Protein AF-0000000080185582 (afdb_homodimer)

Structure (mmCIF, N/CA/C/O backbone):
data_AF-0000000080185582-model_v1
#
loop_
_entity.id
_entity.type
_entity.pdbx_description
1 polymer 'Cytochrome C oxidase, cbb3-type, subunit III'
#
loop_
_atom_site.group_PDB
_atom_site.id
_atom_site.type_symbol
_atom_site.label_atom_id
_atom_site.label_alt_id
_atom_site.label_comp_id
_atom_site.label_asym_id
_atom_site.label_entity_id
_atom_site.label_seq_id
_atom_site.pdbx_PDB_ins_code
_atom_site.Cartn_x
_atom_site.Cartn_y
_atom_site.Cartn_z
_atom_site.occupancy
_atom_site.B_iso_or_equiv
_atom_site.auth_seq_id
_atom_site.auth_comp_id
_atom_site.auth_asym_id
_atom_site.auth_atom_id
_atom_site.pdbx_PDB_model_num
ATOM 1 N N . MET A 1 1 ? 36.094 10.898 -0.264 1 59.31 1 MET A N 1
ATOM 2 C CA . MET A 1 1 ? 35.531 12.016 0.488 1 59.31 1 MET A CA 1
ATOM 3 C C . MET A 1 1 ? 34.438 12.719 -0.314 1 59.31 1 MET A C 1
ATOM 5 O O . MET A 1 1 ? 33.344 12.977 0.201 1 59.31 1 MET A O 1
ATOM 9 N N . ILE A 1 2 ? 34.688 13.086 -1.628 1 63.5 2 ILE A N 1
ATOM 10 C CA . ILE A 1 2 ? 33.75 13.789 -2.504 1 63.5 2 ILE A CA 1
ATOM 11 C C . ILE A 1 2 ? 32.5 12.93 -2.717 1 63.5 2 ILE A C 1
ATOM 13 O O . ILE A 1 2 ? 31.375 13.438 -2.656 1 63.5 2 ILE A O 1
ATOM 17 N N . GLY A 1 3 ? 32.781 11.648 -2.654 1 71.31 3 GLY A N 1
ATOM 18 C CA . GLY A 1 3 ? 31.672 10.734 -2.875 1 71.31 3 GLY A CA 1
ATOM 19 C C . GLY A 1 3 ? 30.703 10.695 -1.717 1 71.31 3 GLY A C 1
ATOM 20 O O . GLY A 1 3 ? 29.484 10.758 -1.922 1 71.31 3 GLY A O 1
ATOM 21 N N . ILE A 1 4 ? 31.25 10.789 -0.513 1 82.38 4 ILE A N 1
ATOM 22 C CA . ILE A 1 4 ? 30.422 10.711 0.687 1 82.38 4 ILE A CA 1
ATOM 23 C C . ILE A 1 4 ? 29.625 12.008 0.861 1 82.38 4 ILE A C 1
ATOM 25 O O . ILE A 1 4 ? 28.438 11.977 1.192 1 82.38 4 ILE A O 1
ATOM 29 N N . LEU A 1 5 ? 30.281 13.164 0.554 1 86.38 5 LEU A N 1
ATOM 30 C CA . LEU A 1 5 ? 29.609 14.453 0.649 1 86.38 5 LEU A CA 1
ATOM 31 C C . LEU A 1 5 ? 28.469 14.539 -0.354 1 86.38 5 LEU A C 1
ATOM 33 O O . LEU A 1 5 ? 27.391 15.047 -0.033 1 86.38 5 LEU A O 1
ATOM 37 N N . GLY A 1 6 ? 28.703 14.164 -1.5 1 88.94 6 GLY A N 1
ATOM 38 C CA . GLY A 1 6 ? 27.672 14.148 -2.523 1 88.94 6 GLY A CA 1
ATOM 39 C C . GLY A 1 6 ? 26.469 13.312 -2.145 1 88.94 6 GLY A C 1
ATOM 40 O O . GLY A 1 6 ? 25.328 13.727 -2.373 1 88.94 6 GLY A O 1
ATOM 41 N N . ILE A 1 7 ? 26.703 12.195 -1.512 1 89.62 7 ILE A N 1
ATOM 42 C CA . ILE A 1 7 ? 25.641 11.312 -1.073 1 89.62 7 ILE A CA 1
ATOM 43 C C . ILE A 1 7 ? 24.812 11.992 0.02 1 89.62 7 ILE A C 1
ATOM 45 O O . ILE A 1 7 ? 23.578 11.969 -0.015 1 89.62 7 ILE A O 1
ATOM 49 N N . ALA A 1 8 ? 25.484 12.578 0.933 1 91.5 8 ALA A N 1
ATOM 50 C CA . ALA A 1 8 ? 24.797 13.281 2.008 1 91.5 8 ALA A CA 1
ATOM 51 C C . ALA A 1 8 ? 23.938 14.422 1.453 1 91.5 8 ALA A C 1
ATOM 53 O O . ALA A 1 8 ? 22.797 14.609 1.88 1 91.5 8 ALA A O 1
ATOM 54 N N . VAL A 1 9 ? 24.453 15.141 0.491 1 91.06 9 VAL A N 1
ATOM 55 C CA . VAL A 1 9 ? 23.703 16.234 -0.131 1 91.06 9 VAL A CA 1
ATOM 56 C C . VAL A 1 9 ? 22.453 15.68 -0.821 1 91.06 9 VAL A C 1
ATOM 58 O O . VAL A 1 9 ? 21.375 16.25 -0.7 1 91.06 9 VAL A O 1
ATOM 61 N N . PHE A 1 10 ? 22.625 14.641 -1.444 1 91.38 10 PHE A N 1
ATOM 62 C CA . PHE A 1 10 ? 21.484 14.016 -2.104 1 91.38 10 PHE A CA 1
ATOM 63 C C . PHE A 1 10 ? 20.422 13.625 -1.089 1 91.38 10 PHE A C 1
ATOM 65 O O . PHE A 1 10 ? 19.234 13.93 -1.273 1 91.38 10 PHE A O 1
ATOM 72 N N . ILE A 1 11 ? 20.781 13.039 -0.006 1 90.56 11 ILE A N 1
ATOM 73 C CA . ILE A 1 11 ? 19.891 12.516 1.022 1 90.56 11 ILE A CA 1
ATOM 74 C C . ILE A 1 11 ? 19.125 13.656 1.667 1 90.56 11 ILE A C 1
ATOM 76 O O . ILE A 1 11 ? 17.922 13.539 1.923 1 90.56 11 ILE A O 1
ATOM 80 N N . TYR A 1 12 ? 19.734 14.805 1.742 1 93.88 12 TYR A N 1
ATOM 81 C CA . TYR A 1 12 ? 19.141 15.867 2.537 1 93.88 12 TYR A CA 1
ATOM 82 C C . TYR A 1 12 ? 18.562 16.953 1.643 1 93.88 12 TYR A C 1
ATOM 84 O O . TYR A 1 12 ? 17.797 17.812 2.1 1 93.88 12 TYR A O 1
ATOM 92 N N . SER A 1 13 ? 18.828 16.922 0.402 1 92.88 13 SER A N 1
ATOM 93 C CA . SER A 1 13 ? 18.469 18.031 -0.479 1 92.88 13 SER A CA 1
ATOM 94 C C . SER A 1 13 ? 16.984 18 -0.843 1 92.88 13 SER A C 1
ATOM 96 O O . SER A 1 13 ? 16.422 19.016 -1.264 1 92.88 13 SER A O 1
ATOM 98 N N . GLY A 1 14 ? 16.375 16.766 -0.818 1 93.62 14 GLY A N 1
ATOM 99 C CA . GLY A 1 14 ? 14.992 16.625 -1.238 1 93.62 14 GLY A CA 1
ATOM 100 C C . GLY A 1 14 ? 14.82 16.641 -2.746 1 93.62 14 GLY A C 1
ATOM 101 O O . GLY A 1 14 ? 13.711 16.797 -3.248 1 93.62 14 GLY A O 1
ATOM 102 N N . ILE A 1 15 ? 15.898 16.484 -3.496 1 92.88 15 ILE A N 1
ATOM 103 C CA . ILE A 1 15 ? 15.867 16.609 -4.949 1 92.88 15 ILE A CA 1
ATOM 104 C C . ILE A 1 15 ? 15.133 15.414 -5.555 1 92.88 15 ILE A C 1
ATOM 106 O O . ILE A 1 15 ? 14.516 15.523 -6.617 1 92.88 15 ILE A O 1
ATOM 110 N N . PHE A 1 16 ? 15.242 14.297 -4.871 1 93.75 16 PHE A N 1
ATOM 111 C CA . PHE A 1 16 ? 14.547 13.125 -5.375 1 93.75 16 PHE A CA 1
ATOM 112 C C . PHE A 1 16 ? 13.039 13.25 -5.148 1 93.75 16 PHE A C 1
ATOM 114 O O . PHE A 1 16 ? 12.594 13.406 -4.012 1 93.75 16 PHE A O 1
ATOM 121 N N . ASN A 1 17 ? 12.227 13.195 -6.227 1 96.81 17 ASN A N 1
ATOM 122 C CA . ASN A 1 17 ? 10.773 13.258 -6.094 1 96.81 17 ASN A CA 1
ATOM 123 C C . ASN A 1 17 ? 10.188 11.914 -5.676 1 96.81 17 ASN A C 1
ATOM 125 O O . ASN A 1 17 ? 10.102 10.984 -6.488 1 96.81 17 ASN A O 1
ATOM 129 N N . ILE A 1 18 ? 9.695 11.852 -4.488 1 97.12 18 ILE A N 1
ATOM 130 C CA . ILE A 1 18 ? 9.25 10.586 -3.916 1 97.12 18 ILE A CA 1
ATOM 131 C C . ILE A 1 18 ? 7.746 10.43 -4.117 1 97.12 18 ILE A C 1
ATOM 133 O O . ILE A 1 18 ? 7.129 9.523 -3.557 1 97.12 18 ILE A O 1
ATOM 137 N N . ALA A 1 19 ? 7.117 11.227 -4.977 1 98.31 19 ALA A N 1
ATOM 138 C CA . ALA A 1 19 ? 5.676 11.18 -5.219 1 98.31 19 ALA A CA 1
ATOM 139 C C . ALA A 1 19 ? 5.285 9.906 -5.965 1 98.31 19 ALA A C 1
ATOM 141 O O . ALA A 1 19 ? 5.949 9.516 -6.93 1 98.31 19 ALA A O 1
ATOM 142 N N . ALA A 1 20 ? 4.234 9.32 -5.488 1 97.75 20 ALA A N 1
ATOM 143 C CA . ALA A 1 20 ? 3.721 8.117 -6.141 1 97.75 20 ALA A CA 1
ATOM 144 C C . ALA A 1 20 ? 3.211 8.422 -7.543 1 97.75 20 ALA A C 1
ATOM 146 O O . ALA A 1 20 ? 3.146 7.535 -8.398 1 97.75 20 ALA A O 1
ATOM 147 N N . ASP A 1 21 ? 2.764 9.625 -7.789 1 97.5 21 ASP A N 1
ATOM 148 C CA . ASP A 1 21 ? 2.207 9.969 -9.094 1 97.5 21 ASP A CA 1
ATOM 149 C C . ASP A 1 21 ? 3.285 10.523 -10.023 1 97.5 21 ASP A C 1
ATOM 151 O O . ASP A 1 21 ? 2.977 11.141 -11.039 1 97.5 21 ASP A O 1
ATOM 155 N N . ASP A 1 22 ? 4.543 10.391 -9.641 1 96.62 22 ASP A N 1
ATOM 156 C CA . ASP A 1 22 ? 5.703 10.664 -10.477 1 96.62 22 ASP A CA 1
ATOM 157 C C . ASP A 1 22 ? 6.504 9.391 -10.742 1 96.62 22 ASP A C 1
ATOM 159 O O . ASP A 1 22 ? 7.441 9.078 -10.008 1 96.62 22 ASP A O 1
ATOM 163 N N . PRO A 1 23 ? 6.254 8.75 -11.812 1 95.69 23 PRO A N 1
ATOM 164 C CA . PRO A 1 23 ? 6.859 7.441 -12.07 1 95.69 23 PRO A CA 1
ATOM 165 C C . PRO A 1 23 ? 8.375 7.516 -12.234 1 95.69 23 PRO A C 1
ATOM 167 O O . PRO A 1 23 ? 8.914 8.57 -12.57 1 95.69 23 PRO A O 1
ATOM 170 N N . HIS A 1 24 ? 8.969 6.398 -12.055 1 96.19 24 HIS A N 1
ATOM 171 C CA . HIS A 1 24 ? 10.406 6.25 -12.25 1 96.19 24 HIS A CA 1
ATOM 172 C C . HIS A 1 24 ? 10.781 6.379 -13.719 1 96.19 24 HIS A C 1
ATOM 174 O O . HIS A 1 24 ? 9.93 6.219 -14.602 1 96.19 24 HIS A O 1
ATOM 180 N N . TRP A 1 25 ? 12.055 6.668 -13.883 1 95.5 25 TRP A N 1
ATOM 181 C CA . TRP A 1 25 ? 12.586 6.488 -15.234 1 95.5 25 TRP A CA 1
ATOM 182 C C . TRP A 1 25 ? 12.469 5.027 -15.672 1 95.5 25 TRP A C 1
ATOM 184 O O . TRP A 1 25 ? 12.461 4.125 -14.828 1 95.5 25 TRP A O 1
ATOM 194 N N . PRO A 1 26 ? 12.453 4.785 -16.953 1 97 26 PRO A N 1
ATOM 195 C CA . PRO A 1 26 ? 12.305 3.408 -17.422 1 97 26 PRO A CA 1
ATOM 196 C C . PRO A 1 26 ? 13.438 2.496 -16.953 1 97 26 PRO A C 1
ATOM 198 O O . PRO A 1 26 ? 13.195 1.346 -16.594 1 97 26 PRO A O 1
ATOM 201 N N . VAL A 1 27 ? 14.625 2.986 -16.984 1 96.69 27 VAL A N 1
ATOM 202 C CA . VAL A 1 27 ? 15.766 2.168 -16.594 1 96.69 27 VAL A CA 1
ATOM 203 C C . VAL A 1 27 ? 15.695 1.854 -15.102 1 96.69 27 VAL A C 1
ATOM 205 O O . VAL A 1 27 ? 15.984 0.731 -14.688 1 96.69 27 VAL A O 1
ATOM 208 N N . THR A 1 28 ? 15.312 2.873 -14.234 1 95.62 28 THR A N 1
ATOM 209 C CA . THR A 1 28 ? 15.148 2.652 -12.797 1 95.62 28 THR A CA 1
ATOM 210 C C . THR A 1 28 ? 14.047 1.627 -12.531 1 95.62 28 THR A C 1
ATOM 212 O O . THR A 1 28 ? 14.234 0.709 -11.727 1 95.62 28 THR A O 1
ATOM 215 N N . PHE A 1 29 ? 13.031 1.76 -13.273 1 96.19 29 PHE A N 1
ATOM 216 C CA . PHE A 1 29 ? 11.906 0.836 -13.172 1 96.19 29 PHE A CA 1
ATOM 217 C C . PHE A 1 29 ? 12.352 -0.59 -13.477 1 96.19 29 PHE A C 1
ATOM 219 O O . PHE A 1 29 ? 12.039 -1.515 -12.719 1 96.19 29 PHE A O 1
ATOM 226 N N . LYS A 1 30 ? 13.039 -0.832 -14.516 1 96.44 30 LYS A N 1
ATOM 227 C CA . LYS A 1 30 ? 13.508 -2.152 -14.922 1 96.44 30 LYS A CA 1
ATOM 228 C C . LYS A 1 30 ? 14.453 -2.746 -13.875 1 96.44 30 LYS A C 1
ATOM 230 O O . LYS A 1 30 ? 14.359 -3.932 -13.555 1 96.44 30 LYS A O 1
ATOM 235 N N . ILE A 1 31 ? 15.336 -1.924 -13.359 1 96 31 ILE A N 1
ATOM 236 C CA . ILE A 1 31 ? 16.297 -2.389 -12.367 1 96 31 ILE A CA 1
ATOM 237 C C . ILE A 1 31 ? 15.555 -2.818 -11.102 1 96 31 ILE A C 1
ATOM 239 O O . ILE A 1 31 ? 15.789 -3.914 -10.578 1 96 31 ILE A O 1
ATOM 243 N N . LEU A 1 32 ? 14.625 -1.976 -10.609 1 95.25 32 LEU A N 1
ATOM 244 C CA . LEU A 1 32 ? 13.883 -2.275 -9.383 1 95.25 32 LEU A CA 1
ATOM 245 C C . LEU A 1 32 ? 13.047 -3.539 -9.555 1 95.25 32 LEU A C 1
ATOM 247 O O . LEU A 1 32 ? 13.016 -4.387 -8.664 1 95.25 32 LEU A O 1
ATOM 251 N N . ASN A 1 33 ? 12.453 -3.721 -10.703 1 96.12 33 ASN A N 1
ATOM 252 C CA . ASN A 1 33 ? 11.656 -4.914 -10.961 1 96.12 33 ASN A CA 1
ATOM 253 C C . ASN A 1 33 ? 12.523 -6.164 -11.047 1 96.12 33 ASN A C 1
ATOM 255 O O . ASN A 1 33 ? 12.133 -7.234 -10.578 1 96.12 33 ASN A O 1
ATOM 259 N N . THR A 1 34 ? 13.648 -6.043 -11.633 1 97.31 34 THR A N 1
ATOM 260 C CA . THR A 1 34 ? 14.555 -7.18 -11.719 1 97.31 34 THR A CA 1
ATOM 261 C C . THR A 1 34 ? 15.039 -7.594 -10.328 1 97.31 34 THR A C 1
ATOM 263 O O . THR A 1 34 ? 15.086 -8.781 -10.008 1 97.31 34 THR A O 1
ATOM 266 N N . VAL A 1 35 ? 15.406 -6.59 -9.5 1 96.31 35 VAL A N 1
ATOM 267 C CA . VAL A 1 35 ? 15.82 -6.879 -8.125 1 96.31 35 VAL A CA 1
ATOM 268 C C . VAL A 1 35 ? 14.695 -7.605 -7.391 1 96.31 35 VAL A C 1
ATOM 270 O O . VAL A 1 35 ? 14.93 -8.617 -6.734 1 96.31 35 VAL A O 1
ATOM 273 N N . ARG A 1 36 ? 13.484 -7.145 -7.559 1 96.69 36 ARG A N 1
ATOM 274 C CA . ARG A 1 36 ? 12.32 -7.75 -6.914 1 96.69 36 ARG A CA 1
ATOM 275 C C . ARG A 1 36 ? 12.117 -9.18 -7.395 1 96.69 36 ARG A C 1
ATOM 277 O O . ARG A 1 36 ? 12.023 -10.109 -6.586 1 96.69 36 ARG A O 1
ATOM 284 N N . ASP A 1 37 ? 12.109 -9.336 -8.688 1 96.81 37 ASP A N 1
ATOM 285 C CA . ASP A 1 37 ? 11.828 -10.641 -9.289 1 96.81 37 ASP A CA 1
ATOM 286 C C . ASP A 1 37 ? 12.898 -11.664 -8.914 1 96.81 37 ASP A C 1
ATOM 288 O O . ASP A 1 37 ? 12.586 -12.812 -8.602 1 96.81 37 ASP A O 1
ATOM 292 N N . SER A 1 38 ? 14.125 -11.211 -8.977 1 97.69 38 SER A N 1
ATOM 293 C CA . SER A 1 38 ? 15.227 -12.109 -8.625 1 97.69 38 SER A CA 1
ATOM 294 C C . SER A 1 38 ? 15.164 -12.508 -7.152 1 97.69 38 SER A C 1
ATOM 296 O O . SER A 1 38 ? 15.414 -13.664 -6.809 1 97.69 38 SER A O 1
ATOM 298 N N . SER A 1 39 ? 14.859 -11.578 -6.316 1 98.06 39 SER A N 1
ATOM 299 C CA . SER A 1 39 ? 14.734 -11.852 -4.891 1 98.06 39 SER A CA 1
ATOM 300 C C . SER A 1 39 ? 13.641 -12.875 -4.613 1 98.06 39 SER A C 1
ATOM 302 O O . SER A 1 39 ? 13.859 -13.852 -3.895 1 98.06 39 SER A O 1
ATOM 304 N N . VAL A 1 40 ? 12.469 -12.664 -5.188 1 97.94 40 VAL A N 1
ATOM 305 C CA . VAL A 1 40 ? 11.328 -13.555 -4.996 1 97.94 40 VAL A CA 1
ATOM 306 C C . VAL A 1 40 ? 11.656 -14.945 -5.523 1 97.94 40 VAL A C 1
ATOM 308 O O . VAL A 1 40 ? 11.398 -15.953 -4.855 1 97.94 40 VAL A O 1
ATOM 311 N N . GLN A 1 41 ? 12.234 -14.992 -6.68 1 97.31 41 GLN A N 1
ATOM 312 C CA . GLN A 1 41 ? 12.602 -16.266 -7.281 1 97.31 41 GLN A CA 1
ATOM 313 C C . GLN A 1 41 ? 13.594 -17.031 -6.398 1 97.31 41 GLN A C 1
ATOM 315 O O . GLN A 1 41 ? 13.43 -18.234 -6.176 1 97.31 41 GLN A O 1
ATOM 320 N N . ALA A 1 42 ? 14.516 -16.375 -5.898 1 97.31 42 ALA A N 1
ATOM 321 C CA . ALA A 1 42 ? 15.555 -17 -5.09 1 97.31 42 ALA A CA 1
ATOM 322 C C . ALA A 1 42 ? 14.977 -17.578 -3.797 1 97.31 42 ALA A C 1
ATOM 324 O O . ALA A 1 42 ? 15.461 -18.594 -3.285 1 97.31 42 ALA A O 1
ATOM 325 N N . ARG A 1 43 ? 13.953 -17.016 -3.367 1 98 43 ARG A N 1
ATOM 326 C CA . ARG A 1 43 ? 13.469 -17.359 -2.033 1 98 43 ARG A CA 1
ATOM 327 C C . ARG A 1 43 ? 12.242 -18.266 -2.111 1 98 43 ARG A C 1
ATOM 329 O O . ARG A 1 43 ? 11.836 -18.859 -1.109 1 98 43 ARG A O 1
ATOM 336 N N . SER A 1 44 ? 11.688 -18.359 -3.275 1 97.88 44 SER A N 1
ATOM 337 C CA . SER A 1 44 ? 10.492 -19.172 -3.43 1 97.88 44 SER A CA 1
ATOM 338 C C . SER A 1 44 ? 10.82 -20.531 -4.055 1 97.88 44 SER A C 1
ATOM 340 O O . SER A 1 44 ? 10 -21.453 -4.043 1 97.88 44 SER A O 1
ATOM 342 N N . GLY A 1 45 ? 11.992 -20.703 -4.551 1 95.44 45 GLY A N 1
ATOM 343 C CA . GLY A 1 45 ? 12.359 -21.859 -5.367 1 95.44 45 GLY A CA 1
ATOM 344 C C . GLY A 1 45 ? 12.289 -23.172 -4.613 1 95.44 45 GLY A C 1
ATOM 345 O O . GLY A 1 45 ? 12.039 -24.219 -5.211 1 95.44 45 GLY A O 1
ATOM 346 N N . ALA A 1 46 ? 12.484 -23.188 -3.361 1 94.94 46 ALA A N 1
ATOM 347 C CA . ALA A 1 46 ? 12.555 -24.422 -2.582 1 94.94 46 ALA A CA 1
ATOM 348 C C . ALA A 1 46 ? 11.172 -24.859 -2.117 1 94.94 46 ALA A C 1
ATOM 350 O O . ALA A 1 46 ? 11.016 -25.953 -1.562 1 94.94 46 ALA A O 1
ATOM 351 N N . LEU A 1 47 ? 10.203 -24.016 -2.371 1 97.75 47 LEU A N 1
ATOM 352 C CA . LEU A 1 47 ? 8.852 -24.359 -1.947 1 97.75 47 LEU A CA 1
ATOM 353 C C . LEU A 1 47 ? 8.281 -25.484 -2.809 1 97.75 47 LEU A C 1
ATOM 355 O O . LEU A 1 47 ? 8.609 -25.594 -3.99 1 97.75 47 LEU A O 1
ATOM 359 N N . THR A 1 48 ? 7.457 -26.328 -2.166 1 97.31 48 THR A N 1
ATOM 360 C CA . THR A 1 48 ? 6.738 -27.406 -2.855 1 97.31 48 THR A CA 1
ATOM 361 C C . THR A 1 48 ? 5.23 -27.188 -2.77 1 97.31 48 THR A C 1
ATOM 363 O O . THR A 1 48 ? 4.633 -27.359 -1.707 1 97.31 48 THR A O 1
ATOM 366 N N . PRO A 1 49 ? 4.711 -26.781 -3.846 1 97.88 49 PRO A N 1
ATOM 367 C CA . PRO A 1 49 ? 3.264 -26.562 -3.811 1 97.88 49 PRO A CA 1
ATOM 368 C C . PRO A 1 49 ? 2.479 -27.844 -3.516 1 97.88 49 PRO A C 1
ATOM 370 O O . PRO A 1 49 ? 2.859 -28.922 -3.973 1 97.88 49 PRO A O 1
ATOM 373 N N . PRO A 1 50 ? 1.454 -27.734 -2.727 1 98.12 50 PRO A N 1
ATOM 374 C CA . PRO A 1 50 ? 0.5 -28.828 -2.641 1 98.12 50 PRO A CA 1
ATOM 375 C C . PRO A 1 50 ? -0.33 -29 -3.91 1 98.12 50 PRO A C 1
ATOM 377 O O . PRO A 1 50 ? -0.07 -28.328 -4.914 1 98.12 50 PRO A O 1
ATOM 380 N N . ASP A 1 51 ? -1.212 -30 -3.846 1 98.19 51 ASP A N 1
ATOM 381 C CA . ASP A 1 51 ? -2.156 -30.094 -4.953 1 98.19 51 ASP A CA 1
ATOM 382 C C . ASP A 1 51 ? -3.047 -28.859 -5.031 1 98.19 51 ASP A C 1
ATOM 384 O O . ASP A 1 51 ? -3.803 -28.578 -4.098 1 98.19 51 ASP A O 1
ATOM 388 N N . LEU A 1 52 ? -2.965 -28.156 -6.094 1 97.62 52 LEU A N 1
ATOM 389 C CA . LEU A 1 52 ? -3.67 -26.891 -6.242 1 97.62 52 LEU A CA 1
ATOM 390 C C . LEU A 1 52 ? -4.977 -27.078 -7.004 1 97.62 52 LEU A C 1
ATOM 392 O O . LEU A 1 52 ? -5.75 -26.125 -7.168 1 97.62 52 LEU A O 1
ATOM 396 N N . ASN A 1 53 ? -5.137 -28.312 -7.48 1 96.94 53 ASN A N 1
ATOM 397 C CA . ASN A 1 53 ? -6.336 -28.578 -8.258 1 96.94 53 ASN A CA 1
ATOM 398 C C . ASN A 1 53 ? -7.406 -29.281 -7.422 1 96.94 53 ASN A C 1
ATOM 400 O O . ASN A 1 53 ? -7.906 -30.344 -7.801 1 96.94 53 ASN A O 1
ATOM 404 N N . ILE A 1 54 ? -7.656 -28.75 -6.289 1 96.62 54 ILE A N 1
ATOM 405 C CA . ILE A 1 54 ? -8.688 -29.219 -5.367 1 96.62 54 ILE A CA 1
ATOM 406 C C . ILE A 1 54 ? -9.789 -28.172 -5.254 1 96.62 54 ILE A C 1
ATOM 408 O O . ILE A 1 54 ? -9.539 -27.047 -4.859 1 96.62 54 ILE A O 1
ATOM 412 N N . ASP A 1 55 ? -11.008 -28.562 -5.492 1 95.56 55 ASP A N 1
ATOM 413 C CA . ASP A 1 55 ? -12.133 -27.641 -5.586 1 95.56 55 ASP A CA 1
ATOM 414 C C . ASP A 1 55 ? -12.336 -26.875 -4.277 1 95.56 55 ASP A C 1
ATOM 416 O O . ASP A 1 55 ? -12.57 -25.672 -4.285 1 95.56 55 ASP A O 1
ATOM 420 N N . THR A 1 56 ? -12.266 -27.594 -3.223 1 95.31 56 THR A N 1
ATOM 421 C CA . THR A 1 56 ? -12.492 -26.953 -1.932 1 95.31 56 THR A CA 1
ATOM 422 C C . THR A 1 56 ? -11.43 -25.891 -1.669 1 95.31 56 THR A C 1
ATOM 424 O O . THR A 1 56 ? -11.734 -24.812 -1.126 1 95.31 56 THR A O 1
ATOM 427 N N . ARG A 1 57 ? -10.172 -26.109 -2.047 1 95.75 57 ARG A N 1
ATOM 428 C CA . ARG A 1 57 ? -9.102 -25.141 -1.901 1 95.75 57 ARG A CA 1
ATOM 429 C C . ARG A 1 57 ? -9.359 -23.906 -2.762 1 95.75 57 ARG A C 1
ATOM 431 O O . ARG A 1 57 ? -9.211 -22.766 -2.299 1 95.75 57 ARG A O 1
ATOM 438 N N . ILE A 1 58 ? -9.758 -24.156 -3.918 1 96.62 58 ILE A N 1
ATOM 439 C CA . ILE A 1 58 ? -10.016 -23.078 -4.863 1 96.62 58 ILE A CA 1
ATOM 440 C C . ILE A 1 58 ? -11.164 -22.203 -4.355 1 96.62 58 ILE A C 1
ATOM 442 O O . ILE A 1 58 ? -11.078 -20.969 -4.387 1 96.62 58 ILE A O 1
ATOM 446 N N . LYS A 1 59 ? -12.18 -22.828 -3.85 1 96 59 LYS A N 1
ATOM 447 C CA . LYS A 1 59 ? -13.344 -22.109 -3.33 1 96 59 LYS A CA 1
ATOM 448 C C . LYS A 1 59 ? -12.969 -21.266 -2.121 1 96 59 LYS A C 1
ATOM 450 O O . LYS A 1 59 ? -13.344 -20.094 -2.039 1 96 59 LYS A O 1
ATOM 455 N N . LEU A 1 60 ? -12.25 -21.812 -1.22 1 95.62 60 LEU A N 1
ATOM 456 C CA . LEU A 1 60 ? -11.797 -21.078 -0.048 1 95.62 60 LEU A CA 1
ATOM 457 C C . LEU A 1 60 ? -10.883 -19.922 -0.453 1 95.62 60 LEU A C 1
ATOM 459 O O . LEU A 1 60 ? -11 -18.812 0.076 1 95.62 60 LEU A O 1
ATOM 463 N N . GLY A 1 61 ? -10.016 -20.188 -1.39 1 97 61 GLY A N 1
ATOM 464 C CA . GLY A 1 61 ? -9.125 -19.156 -1.901 1 97 61 GLY A CA 1
ATOM 465 C C . GLY A 1 61 ? -9.867 -18 -2.551 1 97 61 GLY A C 1
ATOM 466 O O . GLY A 1 61 ? -9.453 -16.844 -2.42 1 97 61 GLY A O 1
ATOM 467 N N . ALA A 1 62 ? -10.93 -18.297 -3.213 1 96.81 62 ALA A N 1
ATOM 468 C CA . ALA A 1 62 ? -11.727 -17.266 -3.869 1 96.81 62 ALA A CA 1
ATOM 469 C C . ALA A 1 62 ? -12.305 -16.297 -2.848 1 96.81 62 ALA A C 1
ATOM 471 O O . ALA A 1 62 ? -12.266 -15.078 -3.055 1 96.81 62 ALA A O 1
ATOM 472 N N . GLY A 1 63 ? -12.82 -16.812 -1.843 1 95.81 63 GLY A N 1
ATOM 473 C CA . GLY A 1 63 ? -13.359 -15.969 -0.785 1 95.81 63 GLY A CA 1
ATOM 474 C C . GLY A 1 63 ? -12.32 -15.062 -0.153 1 95.81 63 GLY A C 1
ATOM 475 O O . GLY A 1 63 ? -12.562 -13.867 0.038 1 95.81 63 GLY A O 1
ATOM 476 N N . ASN A 1 64 ? -11.164 -15.664 0.198 1 95.38 64 ASN A N 1
ATOM 477 C CA . ASN A 1 64 ? -10.094 -14.883 0.808 1 95.38 64 ASN A CA 1
ATOM 478 C C . ASN A 1 64 ? -9.555 -13.82 -0.15 1 95.38 64 ASN A C 1
ATOM 480 O O . ASN A 1 64 ? -9.273 -12.695 0.262 1 95.38 64 ASN A O 1
ATOM 484 N N . TYR A 1 65 ? -9.43 -14.195 -1.391 1 96.44 65 TYR A N 1
ATOM 485 C CA . TYR A 1 65 ? -8.977 -13.234 -2.391 1 96.44 65 TYR A CA 1
ATOM 486 C C . TYR A 1 65 ? -9.93 -12.039 -2.469 1 96.44 65 TYR A C 1
ATOM 488 O O . TYR A 1 65 ? -9.484 -10.891 -2.486 1 96.44 65 TYR A O 1
ATOM 496 N N . ASP A 1 66 ? -11.156 -12.312 -2.512 1 95.19 66 ASP A N 1
ATOM 497 C CA . ASP A 1 66 ? -12.164 -11.266 -2.621 1 95.19 66 ASP A CA 1
ATOM 498 C C . ASP A 1 66 ? -12.109 -10.32 -1.421 1 95.19 66 ASP A C 1
ATOM 500 O O . ASP A 1 66 ? -12.227 -9.102 -1.575 1 95.19 66 ASP A O 1
ATOM 504 N N . ALA A 1 67 ? -11.883 -10.867 -0.331 1 91.88 67 ALA A N 1
ATOM 505 C CA . ALA A 1 67 ? -11.922 -10.094 0.911 1 91.88 67 ALA A CA 1
ATOM 506 C C . ALA A 1 67 ? -10.641 -9.281 1.093 1 91.88 67 ALA A C 1
ATOM 508 O O . ALA A 1 67 ? -10.672 -8.172 1.62 1 91.88 67 ALA A O 1
ATOM 509 N N . MET A 1 68 ? -9.516 -9.812 0.532 1 93.44 68 MET A N 1
ATOM 510 C CA . MET A 1 68 ? -8.234 -9.281 0.998 1 93.44 68 MET A CA 1
ATOM 511 C C . MET A 1 68 ? -7.43 -8.703 -0.163 1 93.44 68 MET A C 1
ATOM 513 O O . MET A 1 68 ? -6.492 -7.934 0.049 1 93.44 68 MET A O 1
ATOM 517 N N . CYS A 1 69 ? -7.758 -9.07 -1.317 1 95.12 69 CYS A N 1
ATOM 518 C CA . CYS A 1 69 ? -6.781 -8.836 -2.373 1 95.12 69 CYS A CA 1
ATOM 519 C C . CYS A 1 69 ? -7.348 -7.906 -3.443 1 95.12 69 CYS A C 1
ATOM 521 O O . CYS A 1 69 ? -6.594 -7.207 -4.121 1 95.12 69 CYS A O 1
ATOM 523 N N . THR A 1 70 ? -8.711 -7.758 -3.523 1 94.06 70 THR A N 1
ATOM 524 C CA . THR A 1 70 ? -9.32 -7.156 -4.703 1 94.06 70 THR A CA 1
ATOM 525 C C . THR A 1 70 ? -9.242 -5.633 -4.641 1 94.06 70 THR A C 1
ATOM 527 O O . THR A 1 70 ? -9.344 -4.957 -5.664 1 94.06 70 THR A O 1
ATOM 530 N N . ASN A 1 71 ? -9.062 -5.102 -3.461 1 91.12 71 ASN A N 1
ATOM 531 C CA . ASN A 1 71 ? -8.945 -3.65 -3.381 1 91.12 71 ASN A CA 1
ATOM 532 C C . ASN A 1 71 ? -7.695 -3.152 -4.105 1 91.12 71 ASN A C 1
ATOM 534 O O . ASN A 1 71 ? -7.652 -2.006 -4.555 1 91.12 71 ASN A O 1
ATOM 538 N N . CYS A 1 72 ? -6.711 -4.008 -4.258 1 94.25 72 CYS A N 1
ATOM 539 C CA . CYS A 1 72 ? -5.465 -3.643 -4.918 1 94.25 72 CYS A CA 1
ATOM 540 C C . CYS A 1 72 ? -5.316 -4.371 -6.246 1 94.25 72 CYS A C 1
ATOM 542 O O . CYS A 1 72 ? -4.918 -3.773 -7.246 1 94.25 72 CYS A O 1
ATOM 544 N N . HIS A 1 73 ? -5.668 -5.645 -6.285 1 95.31 73 HIS A N 1
ATOM 545 C CA . HIS A 1 73 ? -5.363 -6.48 -7.445 1 95.31 73 HIS A CA 1
ATOM 546 C C . HIS A 1 73 ? -6.594 -6.68 -8.32 1 95.31 73 HIS A C 1
ATOM 548 O O . HIS A 1 73 ? -6.508 -7.289 -9.391 1 95.31 73 HIS A O 1
ATOM 554 N N . LEU A 1 74 ? -7.676 -6.262 -7.914 1 92.88 74 LEU A N 1
ATOM 555 C CA . LEU A 1 74 ? -8.938 -6.305 -8.648 1 92.88 74 LEU A CA 1
ATOM 556 C C . LEU A 1 74 ? -9.367 -7.746 -8.898 1 92.88 74 LEU A C 1
ATOM 558 O O . LEU A 1 74 ? -8.625 -8.68 -8.609 1 92.88 74 LEU A O 1
ATOM 562 N N . GLY A 1 75 ? -10.594 -7.941 -9.195 1 92.81 75 GLY A N 1
ATOM 563 C CA . GLY A 1 75 ? -11.188 -9.18 -9.664 1 92.81 75 GLY A CA 1
ATOM 564 C C . GLY A 1 75 ? -11.828 -9.055 -11.039 1 92.81 75 GLY A C 1
ATOM 565 O O . GLY A 1 75 ? -11.883 -7.957 -11.602 1 92.81 75 GLY A O 1
ATOM 566 N N . PRO A 1 76 ? -12.242 -10.203 -11.5 1 93.44 76 PRO A N 1
ATOM 567 C CA . PRO A 1 76 ? -12.93 -10.148 -12.797 1 93.44 76 PRO A CA 1
ATOM 568 C C . PRO A 1 76 ? -14.117 -9.195 -12.797 1 93.44 76 PRO A C 1
ATOM 570 O O . PRO A 1 76 ? -14.984 -9.281 -11.914 1 93.44 76 PRO A O 1
ATOM 573 N N . GLY A 1 77 ? -14.078 -8.258 -13.758 1 91.81 77 GLY A N 1
ATOM 574 C CA . GLY A 1 77 ? -15.203 -7.352 -13.922 1 91.81 77 GLY A CA 1
ATOM 575 C C . GLY A 1 77 ? -15.102 -6.109 -13.055 1 91.81 77 GLY A C 1
ATOM 576 O O . GLY A 1 77 ? -15.938 -5.207 -13.148 1 91.81 77 GLY A O 1
ATOM 577 N N . MET A 1 78 ? -14.141 -6.035 -12.281 1 91.44 78 MET A N 1
ATOM 578 C CA . MET A 1 78 ? -13.992 -4.879 -11.398 1 91.44 78 MET A CA 1
ATOM 579 C C . MET A 1 78 ? -13.281 -3.736 -12.117 1 91.44 78 MET A C 1
ATOM 581 O O . MET A 1 78 ? -12.352 -3.971 -12.891 1 91.44 78 MET A O 1
ATOM 585 N N . GLU A 1 79 ? -13.75 -2.584 -11.805 1 88.88 79 GLU A N 1
ATOM 586 C CA . GLU A 1 79 ? -13.047 -1.381 -12.25 1 88.88 79 GLU A CA 1
ATOM 587 C C . GLU A 1 79 ? -11.961 -0.98 -11.258 1 88.88 79 GLU A C 1
ATOM 589 O O . GLU A 1 79 ? -11.984 -1.398 -10.102 1 88.88 79 GLU A O 1
ATOM 594 N N . GLU A 1 80 ? -11.109 -0.162 -11.758 1 88.5 80 GLU A N 1
ATOM 595 C CA . GLU A 1 80 ? -10.039 0.309 -10.891 1 88.5 80 GLU A CA 1
ATOM 596 C C . GLU A 1 80 ? -10.594 1.068 -9.688 1 88.5 80 GLU A C 1
ATOM 598 O O . GLU A 1 80 ? -11.547 1.839 -9.82 1 88.5 80 GLU A O 1
ATOM 603 N N . SER A 1 81 ? -10.062 0.709 -8.539 1 86.19 81 SER A N 1
ATOM 604 C CA . SER A 1 81 ? -10.383 1.457 -7.324 1 86.19 81 SER A CA 1
ATOM 605 C C . SER A 1 81 ? -9.531 2.711 -7.203 1 86.19 81 SER A C 1
ATOM 607 O O . SER A 1 81 ? -8.484 2.824 -7.855 1 86.19 81 SER A O 1
ATOM 609 N N . GLU A 1 82 ? -9.992 3.643 -6.387 1 86.69 82 GLU A N 1
ATOM 610 C CA . GLU A 1 82 ? -9.188 4.828 -6.133 1 86.69 82 GLU A CA 1
ATOM 611 C C . GLU A 1 82 ? -7.832 4.457 -5.535 1 86.69 82 GLU A C 1
ATOM 613 O O . GLU A 1 82 ? -6.82 5.09 -5.84 1 86.69 82 GLU A O 1
ATOM 618 N N . LEU A 1 83 ? -7.84 3.432 -4.73 1 89.62 83 LEU A N 1
ATOM 619 C CA . LEU A 1 83 ? -6.605 2.932 -4.137 1 89.62 83 LEU A CA 1
ATOM 620 C C . LEU A 1 83 ? -5.672 2.379 -5.207 1 89.62 83 LEU A C 1
ATOM 622 O O . LEU A 1 83 ? -4.516 2.795 -5.301 1 89.62 83 LEU A O 1
ATOM 626 N N . SER A 1 84 ? -6.18 1.519 -6.051 1 88.62 84 SER A N 1
ATOM 627 C CA . SER A 1 84 ? -5.352 0.887 -7.074 1 88.62 84 SER A CA 1
ATOM 628 C C . SER A 1 84 ? -4.84 1.911 -8.078 1 88.62 84 SER A C 1
ATOM 630 O O . SER A 1 84 ? -3.727 1.783 -8.594 1 88.62 84 SER A O 1
ATOM 632 N N . LEU A 1 85 ? -5.605 2.973 -8.258 1 89.5 85 LEU A N 1
ATOM 633 C CA . LEU A 1 85 ? -5.246 4.016 -9.211 1 89.5 85 LEU A CA 1
ATOM 634 C C . LEU A 1 85 ? -4.082 4.852 -8.688 1 89.5 85 LEU A C 1
ATOM 636 O O . LEU A 1 85 ? -3.258 5.336 -9.469 1 89.5 85 LEU A O 1
ATOM 640 N N . GLY A 1 86 ? -4.051 4.953 -7.461 1 94 86 GLY A N 1
ATOM 641 C CA . GLY A 1 86 ? -3.104 5.891 -6.879 1 94 86 GLY A CA 1
ATOM 642 C C . GLY A 1 86 ? -1.813 5.23 -6.43 1 94 86 GLY A C 1
ATOM 643 O O . GLY A 1 86 ? -0.831 5.914 -6.137 1 94 86 GLY A O 1
ATOM 644 N N . LEU A 1 87 ? -1.771 3.906 -6.465 1 95.56 87 LEU A N 1
ATOM 645 C CA . LEU A 1 87 ? -0.62 3.191 -5.926 1 95.56 87 LEU A CA 1
ATOM 646 C C . LEU A 1 87 ? 0.53 3.174 -6.926 1 95.56 87 LEU A C 1
ATOM 648 O O . LEU A 1 87 ? 0.31 3.012 -8.125 1 95.56 87 LEU A O 1
ATOM 652 N N . TYR A 1 88 ? 1.766 3.277 -6.309 1 96.19 88 TYR A N 1
ATOM 653 C CA . TYR A 1 88 ? 2.988 3.084 -7.078 1 96.19 88 TYR A CA 1
ATOM 654 C C . TYR A 1 88 ? 4.047 2.369 -6.246 1 96.19 88 TYR A C 1
ATOM 656 O O . TYR A 1 88 ? 4.508 2.893 -5.23 1 96.19 88 TYR A O 1
ATOM 664 N N . PRO A 1 89 ? 4.469 1.191 -6.773 1 95.75 89 PRO A N 1
ATOM 665 C CA . PRO A 1 89 ? 4.082 0.542 -8.031 1 95.75 89 PRO A CA 1
ATOM 666 C C . PRO A 1 89 ? 2.617 0.111 -8.039 1 95.75 89 PRO A C 1
ATOM 668 O O . PRO A 1 89 ? 2.021 -0.101 -6.984 1 95.75 89 PRO A O 1
ATOM 671 N N . LYS A 1 90 ? 2.15 0.025 -9.18 1 93.75 90 LYS A N 1
ATOM 672 C CA . LYS A 1 90 ? 0.792 -0.468 -9.383 1 93.75 90 LYS A CA 1
ATOM 673 C C . LYS A 1 90 ? 0.706 -1.968 -9.117 1 93.75 90 LYS A C 1
ATOM 675 O O . LYS A 1 90 ? 1.538 -2.738 -9.602 1 93.75 90 LYS A O 1
ATOM 680 N N . PRO A 1 91 ? -0.353 -2.336 -8.297 1 94.75 91 PRO A N 1
ATOM 681 C CA . PRO A 1 91 ? -0.555 -3.777 -8.141 1 94.75 91 PRO A CA 1
ATOM 682 C C . PRO A 1 91 ? -0.923 -4.469 -9.453 1 94.75 91 PRO A C 1
ATOM 684 O O . PRO A 1 91 ? -1.674 -3.912 -10.258 1 94.75 91 PRO A O 1
ATOM 687 N N . PRO A 1 92 ? -0.318 -5.648 -9.711 1 92.81 92 PRO A N 1
ATOM 688 C CA . PRO A 1 92 ? -0.681 -6.352 -10.945 1 92.81 92 PRO A CA 1
ATOM 689 C C . PRO A 1 92 ? -2.127 -6.84 -10.938 1 92.81 92 PRO A C 1
ATOM 691 O O . PRO A 1 92 ? -2.639 -7.262 -9.898 1 92.81 92 PRO A O 1
ATOM 694 N N . SER A 1 93 ? -2.707 -6.695 -12.109 1 90.38 93 SER A N 1
ATOM 695 C CA . SER A 1 93 ? -3.99 -7.352 -12.336 1 90.38 93 SER A CA 1
ATOM 696 C C . SER A 1 93 ? -3.801 -8.781 -12.82 1 90.38 93 SER A C 1
ATOM 698 O O . SER A 1 93 ? -3.537 -9.008 -14 1 90.38 93 SER A O 1
ATOM 700 N N . TRP A 1 94 ? -4.039 -9.688 -12.039 1 87.62 94 TRP A N 1
ATOM 701 C CA . TRP A 1 94 ? -3.701 -11.07 -12.336 1 87.62 94 TRP A CA 1
ATOM 702 C C . TRP A 1 94 ? -4.656 -11.648 -13.375 1 87.62 94 TRP A C 1
ATOM 704 O O . TRP A 1 94 ? -4.293 -12.562 -14.125 1 87.62 94 TRP A O 1
ATOM 714 N N . ARG A 1 95 ? -5.766 -11.031 -13.43 1 80.94 95 ARG A N 1
ATOM 715 C CA . ARG A 1 95 ? -6.68 -11.461 -14.484 1 80.94 95 ARG A CA 1
ATOM 716 C C . ARG A 1 95 ? -6.105 -11.156 -15.859 1 80.94 95 ARG A C 1
ATOM 718 O O . ARG A 1 95 ? -6.273 -11.938 -16.797 1 80.94 95 ARG A O 1
ATOM 725 N N . LYS A 1 96 ? -5.336 -10.125 -15.938 1 80.31 96 LYS A N 1
ATOM 726 C CA . LYS A 1 96 ? -4.824 -9.656 -17.219 1 80.31 96 LYS A CA 1
ATOM 727 C C . LYS A 1 96 ? -3.457 -10.266 -17.531 1 80.31 96 LYS A C 1
ATOM 729 O O . LYS A 1 96 ? -3.154 -10.586 -18.672 1 80.31 96 LYS A O 1
ATOM 734 N N . ILE A 1 97 ? -2.672 -10.445 -16.562 1 80.06 97 ILE A N 1
ATOM 735 C CA . ILE A 1 97 ? -1.282 -10.844 -16.75 1 80.06 97 ILE A CA 1
ATOM 736 C C . ILE A 1 97 ? -1.21 -12.352 -17 1 80.06 97 ILE A C 1
ATOM 738 O O . ILE A 1 97 ? -0.391 -12.82 -17.781 1 80.06 97 ILE A O 1
ATOM 742 N N . GLY A 1 98 ? -2.133 -13.055 -16.453 1 80.31 98 GLY A N 1
ATOM 743 C CA . GLY A 1 98 ? -2.133 -14.492 -16.672 1 80.31 98 GLY A CA 1
ATOM 744 C C . GLY A 1 98 ? -1.594 -15.273 -15.492 1 80.31 98 GLY A C 1
ATOM 745 O O . GLY A 1 98 ? -1.684 -14.828 -14.344 1 80.31 98 GLY A O 1
ATOM 746 N N . LYS A 1 99 ? -1.067 -16.422 -15.867 1 80.38 99 LYS A N 1
ATOM 747 C CA . LYS A 1 99 ? -0.753 -17.391 -14.82 1 80.38 99 LYS A CA 1
ATOM 748 C C . LYS A 1 99 ? 0.465 -16.938 -14.016 1 80.38 99 LYS A C 1
ATOM 750 O O . LYS A 1 99 ? 1.449 -16.469 -14.578 1 80.38 99 LYS A O 1
ATOM 755 N N . VAL A 1 100 ? 0.351 -17.047 -12.789 1 91.12 100 VAL A N 1
ATOM 756 C CA . VAL A 1 100 ? 1.406 -16.719 -11.836 1 91.12 100 VAL A CA 1
ATOM 757 C C . VAL A 1 100 ? 2.096 -18 -11.375 1 91.12 100 VAL A C 1
ATOM 759 O O . VAL A 1 100 ? 1.453 -19.047 -11.234 1 91.12 100 VAL A O 1
ATOM 762 N N . ASP A 1 101 ? 3.436 -17.938 -11.195 1 95.81 101 ASP A N 1
ATOM 763 C CA . ASP A 1 101 ? 4.133 -19.062 -10.578 1 95.81 101 ASP A CA 1
ATOM 764 C C . ASP A 1 101 ? 3.646 -19.312 -9.156 1 95.81 101 ASP A C 1
ATOM 766 O O . ASP A 1 101 ? 3.684 -18.406 -8.32 1 95.81 101 ASP A O 1
ATOM 770 N N . PRO A 1 102 ? 3.146 -20.531 -8.859 1 97.88 102 PRO A N 1
ATOM 771 C CA . PRO A 1 102 ? 2.553 -20.781 -7.543 1 97.88 102 PRO A CA 1
ATOM 772 C C . PRO A 1 102 ? 3.523 -20.516 -6.395 1 97.88 102 PRO A C 1
ATOM 774 O O . PRO A 1 102 ? 3.125 -19.984 -5.355 1 97.88 102 PRO A O 1
ATOM 777 N N . ARG A 1 103 ? 4.773 -20.891 -6.543 1 98.56 103 ARG A N 1
ATOM 778 C CA . ARG A 1 103 ? 5.75 -20.703 -5.473 1 98.56 103 ARG A CA 1
ATOM 779 C C . ARG A 1 103 ? 6 -19.219 -5.223 1 98.56 103 ARG A C 1
ATOM 781 O O . ARG A 1 103 ? 6.066 -18.781 -4.07 1 98.56 103 ARG A O 1
ATOM 788 N N . GLU A 1 104 ? 6.137 -18.453 -6.27 1 98.06 104 GLU A N 1
ATOM 789 C CA . GLU A 1 104 ? 6.363 -17.016 -6.148 1 98.06 104 GLU A CA 1
ATOM 790 C C . GLU A 1 104 ? 5.145 -16.312 -5.555 1 98.06 104 GLU A C 1
ATOM 792 O O . GLU A 1 104 ? 5.281 -15.43 -4.715 1 98.06 104 GLU A O 1
ATOM 797 N N . ALA A 1 105 ? 3.992 -16.734 -6.039 1 98.06 105 ALA A N 1
ATOM 798 C CA . ALA A 1 105 ? 2.764 -16.156 -5.496 1 98.06 105 ALA A CA 1
ATOM 799 C C . ALA A 1 105 ? 2.648 -16.422 -3.998 1 98.06 105 ALA A C 1
ATOM 801 O O . ALA A 1 105 ? 2.336 -15.516 -3.223 1 98.06 105 ALA A O 1
ATOM 802 N N . PHE A 1 106 ? 2.869 -17.688 -3.607 1 98.75 106 PHE A N 1
ATOM 803 C CA . PHE A 1 106 ? 2.812 -18.047 -2.193 1 98.75 106 PHE A CA 1
ATOM 804 C C . PHE A 1 106 ? 3.771 -17.172 -1.381 1 98.75 106 PHE A C 1
ATOM 806 O O . PHE A 1 106 ? 3.385 -16.609 -0.361 1 98.75 106 PHE A O 1
ATOM 813 N N . TRP A 1 107 ? 5.004 -17.109 -1.812 1 98.75 107 TRP A N 1
ATOM 814 C CA . TRP A 1 107 ? 6.02 -16.344 -1.083 1 98.75 107 TRP A CA 1
ATOM 815 C C . TRP A 1 107 ? 5.629 -14.883 -0.963 1 98.75 107 TRP A C 1
ATOM 817 O O . TRP A 1 107 ? 5.719 -14.297 0.118 1 98.75 107 TRP A O 1
ATOM 827 N N . ALA A 1 108 ? 5.199 -14.258 -2.049 1 98.31 108 ALA A N 1
ATOM 828 C CA . ALA A 1 108 ? 4.816 -12.852 -2.057 1 98.31 108 ALA A CA 1
ATOM 829 C C . ALA A 1 108 ? 3.646 -12.594 -1.11 1 98.31 108 ALA A C 1
ATOM 831 O O . ALA A 1 108 ? 3.625 -11.594 -0.393 1 98.31 108 ALA A O 1
ATOM 832 N N . ILE A 1 109 ? 2.648 -13.5 -1.144 1 98.31 109 ILE A N 1
ATOM 833 C CA . ILE A 1 109 ? 1.486 -13.344 -0.277 1 98.31 109 ILE A CA 1
ATOM 834 C C . ILE A 1 109 ? 1.907 -13.492 1.184 1 98.31 109 ILE A C 1
ATOM 836 O O . ILE A 1 109 ? 1.515 -12.695 2.035 1 98.31 109 ILE A O 1
ATOM 840 N N . LYS A 1 110 ? 2.695 -14.438 1.473 1 98.5 110 LYS A N 1
ATOM 841 C CA . LYS A 1 110 ? 3.088 -14.727 2.848 1 98.5 110 LYS A CA 1
ATOM 842 C C . LYS A 1 110 ? 3.969 -13.617 3.416 1 98.5 110 LYS A C 1
ATOM 844 O O . LYS A 1 110 ? 3.734 -13.141 4.527 1 98.5 110 LYS A O 1
ATOM 849 N N . HIS A 1 111 ? 4.941 -13.164 2.625 1 98.62 111 HIS A N 1
ATOM 850 C CA . HIS A 1 111 ? 6 -12.32 3.168 1 98.62 111 HIS A CA 1
ATOM 851 C C . HIS A 1 111 ? 5.82 -10.867 2.746 1 98.62 111 HIS A C 1
ATOM 853 O O . HIS A 1 111 ? 6.496 -9.977 3.264 1 98.62 111 HIS A O 1
ATOM 859 N N . GLY A 1 112 ? 4.898 -10.648 1.747 1 98.19 112 GLY A N 1
ATOM 860 C CA . GLY A 1 112 ? 4.773 -9.297 1.211 1 98.19 112 GLY A CA 1
ATOM 861 C C . GLY A 1 112 ? 5.992 -8.859 0.419 1 98.19 112 GLY A C 1
ATOM 862 O O . GLY A 1 112 ? 6.914 -9.648 0.202 1 98.19 112 GLY A O 1
ATOM 863 N N . ILE A 1 113 ? 5.891 -7.664 -0.073 1 97.5 113 ILE A N 1
ATOM 864 C CA . ILE A 1 113 ? 6.98 -7.051 -0.826 1 97.5 113 ILE A CA 1
ATOM 865 C C . ILE A 1 113 ? 7.293 -5.672 -0.251 1 97.5 113 ILE A C 1
ATOM 867 O O . ILE A 1 113 ? 6.422 -4.801 -0.204 1 97.5 113 ILE A O 1
ATOM 871 N N . LYS A 1 114 ? 8.555 -5.426 0.093 1 95.06 114 LYS A N 1
ATOM 872 C CA . LYS A 1 114 ? 9 -4.141 0.621 1 95.06 114 LYS A CA 1
ATOM 873 C C . LYS A 1 114 ? 8.75 -3.02 -0.381 1 95.06 114 LYS A C 1
ATOM 875 O O . LYS A 1 114 ? 8.922 -3.205 -1.587 1 95.06 114 LYS A O 1
ATOM 880 N N . MET A 1 115 ? 8.336 -1.897 0.156 1 92.94 115 MET A N 1
ATOM 881 C CA . MET A 1 115 ? 8.273 -0.674 -0.638 1 92.94 115 MET A CA 1
ATOM 882 C C . MET A 1 115 ? 7.352 -0.857 -1.841 1 92.94 115 MET A C 1
ATOM 884 O O . MET A 1 115 ? 7.699 -0.471 -2.957 1 92.94 115 MET A O 1
ATOM 888 N N . SER A 1 116 ? 6.258 -1.563 -1.688 1 93.81 116 SER A N 1
ATOM 889 C CA . SER A 1 116 ? 5.352 -1.778 -2.811 1 93.81 116 SER A CA 1
ATOM 890 C C . SER A 1 116 ? 3.896 -1.644 -2.379 1 93.81 116 SER A C 1
ATOM 892 O O . SER A 1 116 ? 3.006 -1.489 -3.217 1 93.81 116 SER A O 1
ATOM 894 N N . GLY A 1 117 ? 3.621 -1.825 -1.133 1 94.06 117 GLY A N 1
ATOM 895 C CA . GLY A 1 117 ? 2.248 -1.862 -0.654 1 94.06 117 GLY A CA 1
ATOM 896 C C . GLY A 1 117 ? 1.693 -3.27 -0.542 1 94.06 117 GLY A C 1
ATOM 897 O O . GLY A 1 117 ? 0.584 -3.467 -0.041 1 94.06 117 GLY A O 1
ATOM 898 N N . MET A 1 118 ? 2.404 -4.297 -1.021 1 96.81 118 MET A N 1
ATOM 899 C CA . MET A 1 118 ? 1.976 -5.68 -0.843 1 96.81 118 MET A CA 1
ATOM 900 C C . MET A 1 118 ? 2.275 -6.164 0.572 1 96.81 118 MET A C 1
ATOM 902 O O . MET A 1 118 ? 3.43 -6.441 0.906 1 96.81 118 MET A O 1
ATOM 906 N N . PRO A 1 119 ? 1.204 -6.332 1.383 1 97 119 PRO A N 1
ATOM 907 C CA . PRO A 1 119 ? 1.439 -6.656 2.793 1 97 119 PRO A CA 1
ATOM 908 C C . PRO A 1 119 ? 1.823 -8.117 3.008 1 97 119 PRO A C 1
ATOM 910 O O . PRO A 1 119 ? 1.497 -8.977 2.18 1 97 119 PRO A O 1
ATOM 913 N N . ALA A 1 120 ? 2.541 -8.352 4.066 1 98.12 120 ALA A N 1
ATOM 914 C CA . ALA A 1 120 ? 2.824 -9.719 4.504 1 98.12 120 ALA A CA 1
ATOM 915 C C . ALA A 1 120 ? 1.605 -10.344 5.18 1 98.12 120 ALA A C 1
ATOM 917 O O . ALA A 1 120 ? 1.421 -10.203 6.391 1 98.12 120 ALA A O 1
ATOM 918 N N . TRP A 1 121 ? 0.899 -11.117 4.496 1 97.5 121 TRP A N 1
ATOM 919 C CA . TRP A 1 121 ? -0.325 -11.719 5.016 1 97.5 121 TRP A CA 1
ATOM 920 C C . TRP A 1 121 ? -0.007 -12.906 5.926 1 97.5 121 TRP A C 1
ATOM 922 O O . TRP A 1 121 ? -0.868 -13.359 6.68 1 97.5 121 TRP A O 1
ATOM 932 N N . GLY A 1 122 ? 1.229 -13.344 5.832 1 97 122 GLY A N 1
ATOM 933 C CA . GLY A 1 122 ? 1.643 -14.438 6.699 1 97 122 GLY A CA 1
ATOM 934 C C . GLY A 1 122 ? 1.564 -14.086 8.172 1 97 122 GLY A C 1
ATOM 935 O O . GLY A 1 122 ? 1.619 -14.969 9.031 1 97 122 GLY A O 1
ATOM 936 N N . LYS A 1 123 ? 1.461 -12.867 8.523 1 94.31 123 LYS A N 1
ATOM 937 C CA . LYS A 1 123 ? 1.337 -12.422 9.906 1 94.31 123 LYS A CA 1
ATOM 938 C C . LYS A 1 123 ? -0.057 -12.711 10.453 1 94.31 123 LYS A C 1
ATOM 940 O O . LYS A 1 123 ? -0.25 -12.773 11.672 1 94.31 123 LYS A O 1
ATOM 945 N N . SER A 1 124 ? -1.011 -12.891 9.531 1 91.81 124 SER A N 1
ATOM 946 C CA . SER A 1 124 ? -2.391 -13.031 9.977 1 91.81 124 SER A CA 1
ATOM 947 C C . SER A 1 124 ? -3.043 -14.273 9.375 1 91.81 124 SER A C 1
ATOM 949 O O . SER A 1 124 ? -4.176 -14.617 9.727 1 91.81 124 SER A O 1
ATOM 951 N N . MET A 1 125 ? -2.377 -14.906 8.5 1 94.06 125 MET A N 1
ATOM 952 C CA . MET A 1 125 ? -2.916 -16.062 7.793 1 94.06 125 MET A CA 1
ATOM 953 C C . MET A 1 125 ? -1.928 -17.234 7.824 1 94.06 125 MET A C 1
ATOM 955 O O . MET A 1 125 ? -0.726 -17.031 7.641 1 94.06 125 MET A O 1
ATOM 959 N N . GLY A 1 126 ? -2.457 -18.453 8.016 1 95.88 126 GLY A N 1
ATOM 960 C CA . GLY A 1 126 ? -1.614 -19.641 7.945 1 95.88 126 GLY A CA 1
ATOM 961 C C . GLY A 1 126 ? -1.288 -20.062 6.523 1 95.88 126 GLY A C 1
ATOM 962 O O . GLY A 1 126 ? -1.948 -19.625 5.578 1 95.88 126 GLY A O 1
ATOM 963 N N . ASP A 1 127 ? -0.304 -20.938 6.387 1 97.75 127 ASP A N 1
ATOM 964 C CA . ASP A 1 127 ? 0.169 -21.375 5.074 1 97.75 127 ASP A CA 1
ATOM 965 C C . ASP A 1 127 ? -0.95 -22.031 4.277 1 97.75 127 ASP A C 1
ATOM 967 O O . ASP A 1 127 ? -1.023 -21.891 3.057 1 97.75 127 ASP A O 1
ATOM 971 N N . GLY A 1 128 ? -1.756 -22.828 4.945 1 97.31 128 GLY A N 1
ATOM 972 C CA . GLY A 1 128 ? -2.85 -23.484 4.246 1 97.31 128 GLY A CA 1
ATOM 973 C C . GLY A 1 128 ? -3.768 -22.516 3.527 1 97.31 128 GLY A C 1
ATOM 974 O O . GLY A 1 128 ? -4.105 -22.719 2.359 1 97.31 128 GLY A O 1
ATOM 975 N N . ASP A 1 129 ? -4.121 -21.469 4.199 1 97 129 ASP A N 1
ATOM 976 C CA . ASP A 1 129 ? -4.996 -20.453 3.617 1 97 129 ASP A CA 1
ATOM 977 C C . ASP A 1 129 ? -4.312 -19.734 2.453 1 97 129 ASP A C 1
ATOM 979 O O . ASP A 1 129 ? -4.953 -19.422 1.451 1 97 129 ASP A O 1
ATOM 983 N N . ILE A 1 130 ? -3.066 -19.5 2.607 1 98.12 130 ILE A N 1
ATOM 984 C CA . ILE A 1 130 ? -2.324 -18.844 1.545 1 98.12 130 ILE A CA 1
ATOM 985 C C . ILE A 1 130 ? -2.264 -19.734 0.313 1 98.12 130 ILE A C 1
ATOM 987 O O . ILE A 1 130 ? -2.449 -19.266 -0.814 1 98.12 130 ILE A O 1
ATOM 991 N N . TRP A 1 131 ? -2.039 -21.031 0.51 1 98.44 131 TRP A N 1
ATOM 992 C CA . TRP A 1 131 ? -2.039 -21.953 -0.619 1 98.44 131 TRP A CA 1
ATOM 993 C C . TRP A 1 131 ? -3.42 -22.031 -1.261 1 98.44 131 TRP A C 1
ATOM 995 O O . TRP A 1 131 ? -3.539 -22.219 -2.473 1 98.44 131 TRP A O 1
ATOM 1005 N N . ASN A 1 132 ? -4.477 -21.859 -0.465 1 97.88 132 ASN A N 1
ATOM 1006 C CA . ASN A 1 132 ? -5.812 -21.781 -1.046 1 97.88 132 ASN A CA 1
ATOM 1007 C C . ASN A 1 132 ? -5.945 -20.609 -2.004 1 97.88 132 ASN A C 1
ATOM 1009 O O . ASN A 1 132 ? -6.52 -20.75 -3.086 1 97.88 132 ASN A O 1
ATOM 1013 N N . ILE A 1 133 ? -5.398 -19.516 -1.598 1 97.38 133 ILE A N 1
ATOM 1014 C CA . ILE A 1 133 ? -5.434 -18.328 -2.459 1 97.38 133 ILE A CA 1
ATOM 1015 C C . ILE A 1 133 ? -4.637 -18.609 -3.732 1 97.38 133 ILE A C 1
ATOM 1017 O O . ILE A 1 133 ? -5.078 -18.266 -4.832 1 97.38 133 ILE A O 1
ATOM 1021 N N . VAL A 1 134 ? -3.494 -19.219 -3.59 1 98.19 134 VAL A N 1
ATOM 1022 C CA . VAL A 1 134 ? -2.66 -19.547 -4.742 1 98.19 134 VAL A CA 1
ATOM 1023 C C . VAL A 1 134 ? -3.418 -20.469 -5.688 1 98.19 134 VAL A C 1
ATOM 1025 O O . VAL A 1 134 ? -3.371 -20.297 -6.906 1 98.19 134 VAL A O 1
ATOM 1028 N N . ALA A 1 135 ? -4.109 -21.438 -5.137 1 97.75 135 ALA A N 1
ATOM 1029 C CA . ALA A 1 135 ? -4.918 -22.344 -5.953 1 97.75 135 ALA A CA 1
ATOM 1030 C C . ALA A 1 135 ? -5.957 -21.578 -6.762 1 97.75 135 ALA A C 1
ATOM 1032 O O . ALA A 1 135 ? -6.109 -21.797 -7.965 1 97.75 135 ALA A O 1
ATOM 1033 N N 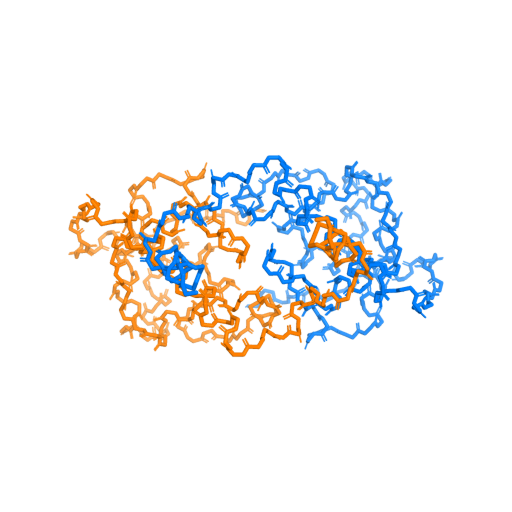. PHE A 1 136 ? -6.559 -20.703 -6.121 1 97.12 136 PHE A N 1
ATOM 1034 C CA . PHE A 1 136 ? -7.559 -19.891 -6.797 1 97.12 136 PHE A CA 1
ATOM 1035 C C . PHE A 1 136 ? -6.918 -19.062 -7.902 1 97.12 136 PHE A C 1
ATOM 1037 O O . PHE A 1 136 ? -7.473 -18.938 -9 1 97.12 136 PHE A O 1
ATOM 1044 N N . LEU A 1 137 ? -5.73 -18.469 -7.629 1 97.25 137 LEU A N 1
ATOM 1045 C CA . LEU A 1 137 ? -5.051 -17.609 -8.594 1 97.25 137 LEU A CA 1
ATOM 1046 C C . LEU A 1 137 ? -4.762 -18.375 -9.883 1 97.25 137 LEU A C 1
ATOM 1048 O O . LEU A 1 137 ? -4.711 -17.766 -10.961 1 97.25 137 LEU A O 1
ATOM 1052 N N . GLN A 1 138 ? -4.637 -19.703 -9.781 1 96.06 138 GLN A N 1
ATOM 1053 C CA . GLN A 1 138 ? -4.398 -20.5 -10.984 1 96.06 138 GLN A CA 1
ATOM 1054 C C . GLN A 1 138 ? -5.633 -20.531 -11.875 1 96.06 138 GLN A C 1
ATOM 1056 O O . GLN A 1 138 ? -5.527 -20.734 -13.094 1 96.06 138 GLN A O 1
ATOM 1061 N N . ARG A 1 139 ? -6.758 -20.234 -11.328 1 94.62 139 ARG A N 1
ATOM 1062 C CA . ARG A 1 139 ? -8.023 -20.312 -12.047 1 94.62 139 ARG A CA 1
ATOM 1063 C C . ARG A 1 139 ? -8.508 -18.938 -12.469 1 94.62 139 ARG A C 1
ATOM 1065 O O . ARG A 1 139 ? -9.273 -18.797 -13.43 1 94.62 139 ARG A O 1
ATOM 1072 N N . LEU A 1 140 ? -8 -17.938 -11.859 1 95.12 140 LEU A N 1
ATOM 1073 C CA . LEU A 1 140 ? -8.508 -16.562 -11.938 1 95.12 140 LEU A CA 1
ATOM 1074 C C . LEU A 1 140 ? -8.516 -16.078 -13.383 1 95.12 140 LEU A C 1
ATOM 1076 O O . LEU A 1 140 ? -9.516 -15.508 -13.844 1 95.12 140 LEU A O 1
ATOM 1080 N N . PRO A 1 141 ? -7.457 -16.391 -14.18 1 92.69 141 PRO A N 1
ATOM 1081 C CA . PRO A 1 141 ? -7.434 -15.828 -15.531 1 92.69 141 PRO A CA 1
ATOM 1082 C C . PRO A 1 141 ? -8.531 -16.406 -16.438 1 92.69 141 PRO A C 1
ATOM 1084 O O . PRO A 1 141 ? -8.844 -15.828 -17.469 1 92.69 141 PRO A O 1
ATOM 1087 N N . HIS A 1 142 ? -9.156 -17.438 -16 1 92.25 142 HIS A N 1
ATOM 1088 C CA . HIS A 1 142 ? -10.125 -18.125 -16.844 1 92.25 142 HIS A CA 1
ATOM 1089 C C . HIS A 1 142 ? -11.555 -17.859 -16.359 1 92.25 142 HIS A C 1
ATOM 1091 O O . HIS A 1 142 ? -12.508 -18.375 -16.938 1 92.25 142 HIS A O 1
ATOM 1097 N N . LEU A 1 143 ? -11.648 -17.109 -15.422 1 94.62 143 LEU A N 1
ATOM 1098 C CA . LEU A 1 143 ? -12.969 -16.891 -14.836 1 94.62 143 LEU A CA 1
ATOM 1099 C C . LEU A 1 143 ? -13.648 -15.672 -15.461 1 94.62 143 LEU A C 1
ATOM 1101 O O . LEU A 1 143 ? -13.023 -14.625 -15.641 1 94.62 143 LEU A O 1
ATOM 1105 N N . THR A 1 144 ? -14.922 -15.844 -15.766 1 95.44 144 THR A N 1
ATOM 1106 C CA . THR A 1 144 ? -15.773 -14.703 -16.078 1 95.44 144 THR A CA 1
ATOM 1107 C C . THR A 1 144 ? -16.219 -13.992 -14.805 1 95.44 144 THR A C 1
ATOM 1109 O O . THR A 1 144 ? -16.156 -14.562 -13.711 1 95.44 144 THR A O 1
ATOM 1112 N N . PRO A 1 145 ? -16.625 -12.75 -14.992 1 96.31 145 PRO A N 1
ATOM 1113 C CA . PRO A 1 145 ? -17.141 -12.062 -13.805 1 96.31 145 PRO A CA 1
ATOM 1114 C C . PRO A 1 145 ? -18.25 -12.852 -13.109 1 96.31 145 PRO A C 1
ATOM 1116 O O . PRO A 1 145 ? -18.266 -12.93 -11.875 1 96.31 145 PRO A O 1
ATOM 1119 N N . ASP A 1 146 ? -19.062 -13.492 -13.844 1 96.88 146 ASP A N 1
ATOM 1120 C CA . ASP A 1 146 ? -20.172 -14.25 -13.258 1 96.88 146 ASP A CA 1
ATOM 1121 C C . ASP A 1 146 ? -19.656 -15.484 -12.516 1 96.88 146 ASP A C 1
ATOM 1123 O O . ASP A 1 146 ? -20.094 -15.758 -11.391 1 96.88 146 ASP A O 1
ATOM 1127 N N . ASN A 1 147 ? -18.812 -16.203 -13.125 1 95.81 147 ASN A N 1
ATOM 1128 C CA . ASN A 1 147 ? -18.25 -17.375 -12.477 1 95.81 147 ASN A CA 1
ATOM 1129 C C . ASN A 1 147 ? -17.5 -17.016 -11.195 1 95.81 147 ASN A C 1
ATOM 1131 O O . ASN A 1 147 ? -17.531 -17.75 -10.211 1 95.81 147 ASN A O 1
ATOM 1135 N N . TYR A 1 148 ? -16.828 -15.883 -11.242 1 96 148 TYR A N 1
ATOM 1136 C CA . TYR A 1 148 ? -16.094 -15.391 -10.078 1 96 148 TYR A CA 1
ATOM 1137 C C . TYR A 1 148 ? -17.047 -15.109 -8.922 1 96 148 TYR A C 1
ATOM 1139 O O . TYR A 1 148 ? -16.828 -15.57 -7.801 1 96 148 TYR A O 1
ATOM 1147 N N . ARG A 1 149 ? -18.094 -14.43 -9.211 1 95.12 149 ARG A N 1
ATOM 1148 C CA . ARG A 1 149 ? -19.062 -14.094 -8.18 1 95.12 149 ARG A CA 1
ATOM 1149 C C . ARG A 1 149 ? -19.688 -15.352 -7.578 1 95.12 149 ARG A C 1
ATOM 1151 O O . ARG A 1 149 ? -19.891 -15.43 -6.367 1 95.12 149 ARG A O 1
ATOM 1158 N N . GLU A 1 150 ? -19.969 -16.312 -8.438 1 94.75 150 GLU A N 1
ATOM 1159 C CA . GLU A 1 150 ? -20.547 -17.578 -7.969 1 94.75 150 GLU A CA 1
ATOM 1160 C C . GLU A 1 150 ? -19.562 -18.328 -7.066 1 94.75 150 GLU A C 1
ATOM 1162 O O . GLU A 1 150 ? -19.953 -18.875 -6.035 1 94.75 150 GLU A O 1
ATOM 1167 N N . LEU A 1 151 ? -18.406 -18.344 -7.527 1 94.81 151 LEU A N 1
ATOM 1168 C CA . LEU A 1 151 ? -17.375 -19.031 -6.762 1 94.81 151 LEU A CA 1
ATOM 1169 C C . LEU A 1 151 ? -17.172 -18.375 -5.398 1 94.81 151 LEU A C 1
ATOM 1171 O O . LEU A 1 151 ? -17.094 -19.062 -4.379 1 94.81 151 LEU A O 1
ATOM 1175 N N . VAL A 1 152 ? -17.109 -17.016 -5.305 1 94.88 152 VAL A N 1
ATOM 1176 C CA . VAL A 1 152 ? -16.938 -16.281 -4.062 1 94.88 152 VAL A CA 1
ATOM 1177 C C . VAL A 1 152 ? -18.141 -16.516 -3.146 1 94.88 152 VAL A C 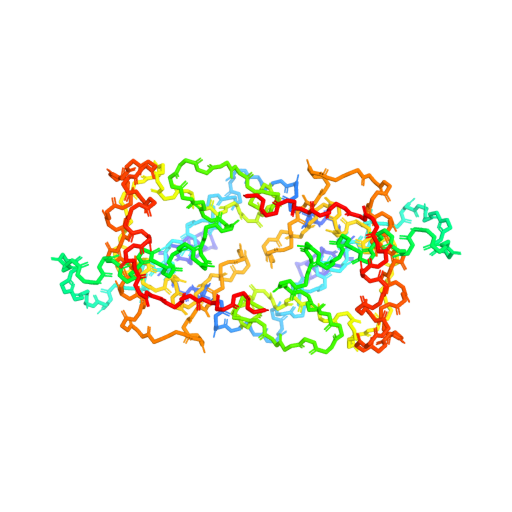1
ATOM 1179 O O . VAL A 1 152 ? -17.969 -16.766 -1.948 1 94.88 152 VAL A O 1
ATOM 1182 N N . ALA A 1 153 ? -19.266 -16.484 -3.725 1 93 153 ALA A N 1
ATOM 1183 C CA . ALA A 1 153 ? -20.484 -16.688 -2.945 1 93 153 ALA A CA 1
ATOM 1184 C C . ALA A 1 153 ? -20.516 -18.078 -2.328 1 93 153 ALA A C 1
ATOM 1186 O O . ALA A 1 153 ? -21.094 -18.281 -1.258 1 93 153 ALA A O 1
ATOM 1187 N N . SER A 1 154 ? -19.906 -18.969 -2.979 1 90.5 154 SER A N 1
ATOM 1188 C CA . SER A 1 154 ? -19.922 -20.359 -2.52 1 90.5 154 SER A CA 1
ATOM 1189 C C . SER A 1 154 ? -18.844 -20.594 -1.462 1 90.5 154 SER A C 1
ATOM 1191 O O . SER A 1 154 ? -18.812 -21.656 -0.841 1 90.5 154 SER A O 1
ATOM 1193 N N . SER A 1 155 ? -18.031 -19.625 -1.308 1 85.5 155 SER A N 1
ATOM 1194 C CA . SER A 1 155 ? -16.906 -19.781 -0.382 1 85.5 155 SER A CA 1
ATOM 1195 C C . SER A 1 155 ? -17.359 -19.578 1.062 1 85.5 155 SER A C 1
ATOM 1197 O O . SER A 1 155 ? -18.234 -18.75 1.337 1 85.5 155 SER A O 1
ATOM 1199 N N . ASN A 1 156 ? -17.281 -20.516 1.929 1 66.56 156 ASN A N 1
ATOM 1200 C CA . ASN A 1 156 ? -17.438 -20.297 3.361 1 66.56 156 ASN A CA 1
ATOM 1201 C C . ASN A 1 156 ? -16.266 -19.5 3.93 1 66.56 156 ASN A C 1
ATOM 1203 O O . ASN A 1 156 ? -15.977 -19.578 5.125 1 66.56 156 ASN A O 1
ATOM 1207 N N . GLY A 1 157 ? -15.492 -19.125 3.133 1 54.62 157 GLY A N 1
ATOM 1208 C CA . GLY A 1 157 ? -14.242 -18.516 3.574 1 54.62 157 GLY A CA 1
ATOM 1209 C C . GLY A 1 157 ? -14.461 -17.312 4.477 1 54.62 157 GLY A C 1
ATOM 1210 O O . GLY A 1 157 ? -15.586 -16.859 4.664 1 54.62 157 GLY A O 1
ATOM 1211 N N . HIS A 1 158 ? -13.43 -16.812 5.219 1 50.38 158 HIS A N 1
ATOM 1212 C CA . HIS A 1 158 ? -13.391 -15.797 6.27 1 50.38 158 HIS A CA 1
ATOM 1213 C C . HIS A 1 158 ? -14.188 -14.555 5.875 1 50.38 158 HIS A C 1
ATOM 1215 O O . HIS A 1 158 ? -13.914 -13.945 4.84 1 50.38 158 HIS A O 1
ATOM 1221 N N . LYS A 1 159 ? -15.492 -14.602 5.773 1 43.09 159 LYS A N 1
ATOM 1222 C CA . LYS A 1 159 ? -16.109 -13.289 5.902 1 43.09 159 LYS A CA 1
ATOM 1223 C C . LYS A 1 159 ? -15.305 -12.375 6.816 1 43.09 159 LYS A C 1
ATOM 1225 O O . LYS A 1 159 ? -15 -12.742 7.953 1 43.09 159 LYS A O 1
ATOM 1230 N N . HIS A 1 160 ? -14.273 -11.75 6.469 1 36.88 160 HIS A N 1
ATOM 1231 C CA . HIS A 1 160 ? -13.883 -10.68 7.383 1 36.88 160 HIS A CA 1
ATOM 1232 C C . HIS A 1 160 ? -15.109 -9.953 7.934 1 36.88 160 HIS A C 1
ATOM 1234 O O . HIS A 1 160 ? -15.961 -9.5 7.172 1 36.88 160 HIS A O 1
ATOM 1240 N N . ASP A 1 161 ? -15.648 -10.438 8.898 1 32.53 161 ASP A N 1
ATOM 1241 C CA . ASP A 1 161 ? -16.672 -9.656 9.578 1 32.53 161 ASP A CA 1
ATOM 1242 C C . ASP A 1 161 ? -16.438 -8.156 9.406 1 32.53 161 ASP A C 1
ATOM 1244 O O . ASP A 1 161 ? -15.383 -7.641 9.812 1 32.53 161 ASP A O 1
ATOM 1248 N N . SER A 1 162 ? -16.609 -7.52 8.367 1 28.55 162 SER A N 1
ATOM 1249 C CA . SER A 1 162 ? -16.891 -6.102 8.562 1 28.55 162 SER A CA 1
ATOM 1250 C C . SER A 1 162 ? -17.797 -5.879 9.773 1 28.55 162 SER A C 1
ATOM 1252 O O . SER A 1 162 ? -19.016 -5.832 9.648 1 28.55 162 SER A O 1
ATOM 1254 N N . LYS A 1 163 ? -17.484 -6.527 10.836 1 21.83 163 LYS A N 1
ATOM 1255 C CA . LYS A 1 163 ? -18.281 -6.012 11.953 1 21.83 163 LYS A CA 1
ATOM 1256 C C . LYS A 1 163 ? -17.906 -4.562 12.266 1 21.83 163 LYS A C 1
ATOM 1258 O O . LYS A 1 163 ? -16.734 -4.203 12.25 1 21.83 163 LYS A O 1
ATOM 1263 N N . MET B 1 1 ? 34.969 -0.949 -14.305 1 59.06 1 MET B N 1
ATOM 1264 C CA . MET B 1 1 ? 34.5 -2.223 -14.844 1 59.06 1 MET B CA 1
ATOM 1265 C C . MET B 1 1 ? 34.031 -3.154 -13.727 1 59.06 1 MET B C 1
ATOM 1267 O O . MET B 1 1 ? 32.938 -3.732 -13.805 1 59.06 1 MET B O 1
ATOM 1271 N N . ILE B 1 2 ? 34.844 -3.352 -12.609 1 63.06 2 ILE B N 1
ATOM 1272 C CA . ILE B 1 2 ? 34.531 -4.23 -11.484 1 63.06 2 ILE B CA 1
ATOM 1273 C C . ILE B 1 2 ? 33.281 -3.744 -10.766 1 63.06 2 ILE B C 1
ATOM 1275 O O . ILE B 1 2 ? 32.406 -4.543 -10.414 1 63.06 2 ILE B O 1
ATOM 1279 N N . GLY B 1 3 ? 33.156 -2.434 -10.852 1 71.12 3 GLY B N 1
ATOM 1280 C CA . GLY B 1 3 ? 32 -1.854 -10.172 1 71.12 3 GLY B CA 1
ATOM 1281 C C . GLY B 1 3 ? 30.688 -2.148 -10.867 1 71.12 3 GLY B C 1
ATOM 1282 O O . GLY B 1 3 ? 29.719 -2.531 -10.219 1 71.12 3 GLY B O 1
ATOM 1283 N N . ILE B 1 4 ? 30.75 -2.172 -12.18 1 82.5 4 ILE B N 1
ATOM 1284 C CA . ILE B 1 4 ? 29.547 -2.387 -12.969 1 82.5 4 ILE B CA 1
ATOM 1285 C C . ILE B 1 4 ? 29.141 -3.859 -12.906 1 82.5 4 ILE B C 1
ATOM 1287 O O . ILE B 1 4 ? 27.953 -4.18 -12.758 1 82.5 4 ILE B O 1
ATOM 1291 N N . LEU B 1 5 ? 30.156 -4.77 -12.945 1 86.62 5 LEU B N 1
ATOM 1292 C CA . LEU B 1 5 ? 29.859 -6.195 -12.844 1 86.62 5 LEU B CA 1
ATOM 1293 C C . LEU B 1 5 ? 29.266 -6.539 -11.484 1 86.62 5 LEU B C 1
ATOM 1295 O O . LEU B 1 5 ? 28.344 -7.344 -11.398 1 86.62 5 LEU B O 1
ATOM 1299 N N . GLY B 1 6 ? 29.828 -6.051 -10.5 1 89.25 6 GLY B N 1
ATOM 1300 C CA . GLY B 1 6 ? 29.297 -6.27 -9.164 1 89.25 6 GLY B CA 1
ATOM 1301 C C . GLY B 1 6 ? 27.859 -5.82 -9 1 89.25 6 GLY B C 1
ATOM 1302 O O . GLY B 1 6 ? 27.062 -6.512 -8.375 1 89.25 6 GLY B O 1
ATOM 1303 N N . ILE B 1 7 ? 27.516 -4.711 -9.625 1 89.81 7 ILE B N 1
ATOM 1304 C CA . ILE B 1 7 ? 26.172 -4.18 -9.57 1 89.81 7 ILE B CA 1
ATOM 1305 C C . ILE B 1 7 ? 25.219 -5.125 -10.297 1 89.81 7 ILE B C 1
ATOM 1307 O O . ILE B 1 7 ? 24.125 -5.438 -9.797 1 89.81 7 ILE B O 1
ATOM 1311 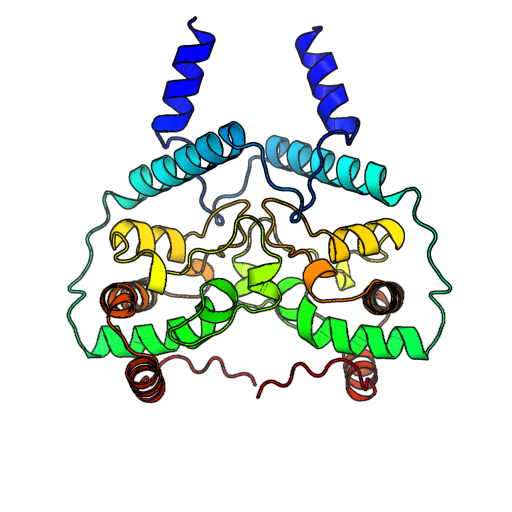N N . ALA B 1 8 ? 25.625 -5.543 -11.438 1 91.62 8 ALA B N 1
ATOM 1312 C CA . ALA B 1 8 ? 24.797 -6.473 -12.203 1 91.62 8 ALA B CA 1
ATOM 1313 C C . ALA B 1 8 ? 24.562 -7.77 -11.43 1 91.62 8 ALA B C 1
ATOM 1315 O O . ALA B 1 8 ? 23.453 -8.289 -11.398 1 91.62 8 ALA B O 1
ATOM 1316 N N . VAL B 1 9 ? 25.578 -8.281 -10.773 1 91.44 9 VAL B N 1
ATOM 1317 C CA . VAL B 1 9 ? 25.453 -9.492 -9.977 1 91.44 9 VAL B CA 1
ATOM 1318 C C . VAL B 1 9 ? 24.469 -9.266 -8.836 1 91.44 9 VAL B C 1
ATOM 1320 O O . VAL B 1 9 ? 23.625 -10.117 -8.562 1 91.44 9 VAL B O 1
ATOM 1323 N N . PHE B 1 10 ? 24.562 -8.188 -8.258 1 91.62 10 PHE B N 1
ATOM 1324 C CA . PHE B 1 10 ? 23.641 -7.867 -7.18 1 91.62 10 PHE B CA 1
ATOM 1325 C C . PHE B 1 10 ? 22.203 -7.84 -7.688 1 91.62 10 PHE B C 1
ATOM 1327 O O . PHE B 1 10 ? 21.312 -8.445 -7.082 1 91.62 10 PHE B O 1
ATOM 1334 N N . ILE B 1 11 ? 21.953 -7.223 -8.789 1 90.81 11 ILE B N 1
ATOM 1335 C CA . ILE B 1 11 ? 20.625 -7.02 -9.367 1 90.81 11 ILE B CA 1
ATOM 1336 C C . ILE B 1 11 ? 20.016 -8.367 -9.727 1 90.81 11 ILE B C 1
ATOM 1338 O O . ILE B 1 11 ? 18.828 -8.594 -9.5 1 90.81 11 ILE B O 1
ATOM 1342 N N . TYR B 1 12 ? 20.844 -9.305 -10.102 1 94.06 12 TYR B N 1
ATOM 1343 C CA . TYR B 1 12 ? 20.297 -10.531 -10.664 1 94.06 12 TYR B CA 1
ATOM 1344 C C . TYR B 1 12 ? 20.438 -11.688 -9.68 1 94.06 12 TYR B C 1
ATOM 1346 O O . TYR B 1 12 ? 19.797 -12.734 -9.852 1 94.06 12 TYR B O 1
ATOM 1354 N N . SER B 1 13 ? 21.125 -11.516 -8.625 1 93.19 13 SER B N 1
ATOM 1355 C CA . SER B 1 13 ? 21.469 -12.633 -7.746 1 93.19 13 SER B CA 1
ATOM 1356 C C . SER B 1 13 ? 20.281 -12.984 -6.84 1 93.19 13 SER B C 1
ATOM 1358 O O . SER B 1 13 ? 20.234 -14.086 -6.297 1 93.19 13 SER B O 1
ATOM 1360 N N . GLY B 1 14 ? 19.406 -11.969 -6.566 1 93.94 14 GLY B N 1
ATOM 1361 C CA . GLY B 1 14 ? 18.312 -12.188 -5.641 1 93.94 14 GLY B CA 1
ATOM 1362 C C . GLY B 1 14 ? 18.734 -12.164 -4.184 1 93.94 14 GLY B C 1
ATOM 1363 O O . GLY B 1 14 ? 17.984 -12.586 -3.301 1 93.94 14 GLY B O 1
ATOM 1364 N N . ILE B 1 15 ? 19.938 -11.68 -3.889 1 93.12 15 ILE B N 1
ATOM 1365 C CA . ILE B 1 15 ? 20.5 -11.727 -2.545 1 93.12 15 ILE B CA 1
ATOM 1366 C C . ILE B 1 15 ? 19.75 -10.75 -1.635 1 93.12 15 ILE B C 1
ATOM 1368 O O . ILE B 1 15 ? 19.641 -10.984 -0.428 1 93.12 15 ILE B O 1
ATOM 1372 N N . PHE B 1 16 ? 19.281 -9.688 -2.236 1 93.88 16 PHE B N 1
ATOM 1373 C CA . PHE B 1 16 ? 18.531 -8.727 -1.433 1 93.88 16 PHE B C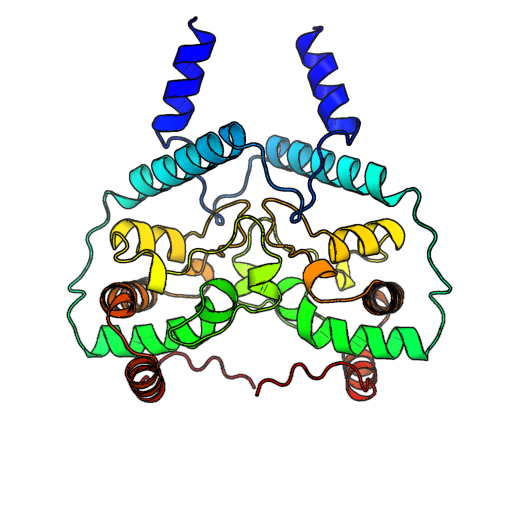A 1
ATOM 1374 C C . PHE B 1 16 ? 17.156 -9.266 -1.079 1 93.88 16 PHE B C 1
ATOM 1376 O O . PHE B 1 16 ? 16.359 -9.586 -1.967 1 93.88 16 PHE B O 1
ATOM 1383 N N . ASN B 1 17 ? 16.844 -9.391 0.222 1 96.94 17 ASN B N 1
ATOM 1384 C CA . ASN B 1 17 ? 15.531 -9.859 0.648 1 96.94 17 ASN B CA 1
ATOM 1385 C C . ASN B 1 17 ? 14.484 -8.75 0.569 1 96.94 17 ASN B C 1
ATOM 1387 O O . ASN B 1 17 ? 14.469 -7.844 1.407 1 96.94 17 ASN B O 1
ATOM 1391 N N . ILE B 1 18 ? 13.578 -8.883 -0.332 1 97.19 18 ILE B N 1
ATOM 1392 C CA . ILE B 1 18 ? 12.625 -7.82 -0.613 1 97.19 18 ILE B CA 1
ATOM 1393 C C . ILE B 1 18 ? 11.328 -8.078 0.152 1 97.19 18 ILE B C 1
ATOM 1395 O O . ILE B 1 18 ? 10.312 -7.41 -0.084 1 97.19 18 ILE B O 1
ATOM 1399 N N . ALA B 1 19 ? 11.32 -8.969 1.141 1 98.38 19 ALA B N 1
ATOM 1400 C CA . ALA B 1 19 ? 10.133 -9.305 1.916 1 98.38 19 ALA B CA 1
ATOM 1401 C C . ALA B 1 19 ? 9.719 -8.148 2.822 1 98.38 19 ALA B C 1
ATOM 1403 O O . ALA B 1 19 ? 10.562 -7.535 3.477 1 98.38 19 ALA B O 1
ATOM 1404 N N . ALA B 1 20 ? 8.445 -7.898 2.814 1 97.81 20 ALA B N 1
ATOM 1405 C CA . ALA B 1 20 ? 7.914 -6.848 3.676 1 97.81 20 ALA B CA 1
ATOM 1406 C C . ALA B 1 20 ? 8.086 -7.203 5.148 1 97.81 20 ALA B C 1
ATOM 1408 O O . ALA B 1 20 ? 8.117 -6.32 6.012 1 97.81 20 ALA B O 1
ATOM 1409 N N . ASP B 1 21 ? 8.117 -8.477 5.477 1 97.56 21 ASP B N 1
ATOM 1410 C CA . ASP B 1 21 ? 8.227 -8.883 6.875 1 97.56 21 ASP B CA 1
ATOM 1411 C C . ASP B 1 21 ? 9.68 -9.062 7.289 1 97.56 21 ASP B C 1
ATOM 1413 O O . ASP B 1 21 ? 9.969 -9.688 8.312 1 97.56 21 ASP B O 1
ATOM 1417 N N . ASP B 1 22 ? 10.602 -8.617 6.465 1 96.75 22 ASP B N 1
ATOM 1418 C CA . ASP B 1 22 ? 12.023 -8.508 6.781 1 96.75 22 ASP B CA 1
ATOM 1419 C C . ASP B 1 22 ? 12.477 -7.051 6.785 1 96.75 22 ASP B C 1
ATOM 1421 O O . ASP B 1 22 ? 12.938 -6.535 5.766 1 96.75 22 ASP B O 1
ATOM 1425 N N . PRO B 1 23 ? 12.5 -6.445 7.898 1 95.75 23 PRO B N 1
ATOM 1426 C CA . PRO B 1 23 ? 12.766 -5.008 7.973 1 95.75 23 PRO B CA 1
ATOM 1427 C C . PRO B 1 23 ? 14.188 -4.652 7.535 1 95.75 23 PRO B C 1
ATOM 1429 O O . PRO B 1 23 ? 15.078 -5.5 7.578 1 95.75 23 PRO B O 1
ATOM 1432 N N . HIS B 1 24 ? 14.32 -3.418 7.195 1 96.25 24 HIS B N 1
ATOM 1433 C CA . HIS B 1 24 ? 15.625 -2.869 6.832 1 96.25 24 HIS B CA 1
ATOM 1434 C C . HIS B 1 24 ? 16.547 -2.807 8.039 1 96.25 24 HIS B C 1
ATOM 1436 O O . HIS B 1 24 ? 16.094 -2.828 9.188 1 96.25 24 HIS B O 1
ATOM 1442 N N . TRP B 1 25 ? 17.828 -2.736 7.699 1 95.75 25 TRP B N 1
ATOM 1443 C CA . TRP B 1 25 ? 18.75 -2.342 8.758 1 95.75 25 TRP B CA 1
ATOM 1444 C C . TRP B 1 25 ? 18.422 -0.949 9.281 1 95.75 25 TRP B C 1
ATOM 1446 O O . TRP B 1 25 ? 17.844 -0.128 8.562 1 95.75 25 TRP B O 1
ATOM 1456 N N . PRO B 1 26 ? 18.828 -0.659 10.484 1 97.06 26 PRO B N 1
ATOM 1457 C CA . PRO B 1 26 ? 18.5 0.649 11.055 1 97.06 26 PRO B CA 1
ATOM 1458 C C . PRO B 1 26 ? 19.078 1.809 10.242 1 97.06 26 PRO B C 1
ATOM 1460 O O . PRO B 1 26 ? 18.406 2.828 10.055 1 97.06 26 PRO B O 1
ATOM 1463 N N . VAL B 1 27 ? 20.266 1.669 9.789 1 96.75 27 VAL B N 1
ATOM 1464 C CA . VAL B 1 27 ? 20.891 2.746 9.039 1 96.75 27 VAL B CA 1
ATOM 1465 C C . VAL B 1 27 ? 20.172 2.947 7.707 1 96.75 27 VAL B C 1
ATOM 1467 O O . VAL B 1 27 ? 19.953 4.082 7.277 1 96.75 27 VAL B O 1
ATOM 1470 N N . THR B 1 28 ? 19.781 1.817 6.992 1 95.69 28 THR B N 1
ATOM 1471 C CA . THR B 1 28 ? 19.031 1.908 5.742 1 95.69 28 THR B CA 1
ATOM 1472 C C . THR B 1 28 ? 17.672 2.576 5.977 1 95.69 28 THR B C 1
ATOM 1474 O O . THR B 1 28 ? 17.281 3.465 5.219 1 95.69 28 THR B O 1
ATOM 1477 N N . PHE B 1 29 ? 17.109 2.219 7.047 1 96.25 29 PHE B N 1
ATOM 1478 C CA . PHE B 1 29 ? 15.82 2.791 7.43 1 96.25 29 PHE B CA 1
ATOM 1479 C C . PHE B 1 29 ? 15.93 4.297 7.621 1 96.25 29 PHE B C 1
ATOM 1481 O O . PHE B 1 29 ? 15.117 5.059 7.094 1 96.25 29 PHE B O 1
ATOM 1488 N N . LYS B 1 30 ? 16.891 4.773 8.328 1 96.44 30 LYS B N 1
ATOM 1489 C CA . LYS B 1 30 ? 17.094 6.195 8.594 1 96.44 30 LYS B CA 1
ATOM 1490 C C . LYS B 1 30 ? 17.359 6.965 7.301 1 96.44 30 LYS B C 1
ATOM 1492 O O . LYS B 1 30 ? 16.828 8.055 7.098 1 96.44 30 LYS B O 1
ATOM 1497 N N . ILE B 1 31 ? 18.156 6.387 6.43 1 96 31 ILE B N 1
ATOM 1498 C CA . ILE B 1 31 ? 18.484 7.039 5.168 1 96 31 ILE B CA 1
ATOM 1499 C C . ILE B 1 31 ? 17.234 7.176 4.309 1 96 31 ILE B C 1
ATOM 1501 O O . ILE B 1 31 ? 16.938 8.266 3.807 1 96 31 ILE B O 1
ATOM 1505 N N . LEU B 1 32 ? 16.453 6.078 4.176 1 95.31 32 LEU B N 1
ATOM 1506 C CA . LEU B 1 32 ? 15.25 6.094 3.352 1 95.31 32 LEU B CA 1
ATOM 1507 C C . LEU B 1 32 ? 14.227 7.09 3.896 1 95.31 32 LEU B C 1
ATOM 1509 O O . LEU B 1 32 ? 13.625 7.844 3.133 1 95.31 32 LEU B O 1
ATOM 1513 N N . ASN B 1 33 ? 14.094 7.164 5.195 1 96.06 33 ASN B N 1
ATOM 1514 C CA . ASN B 1 33 ? 13.164 8.109 5.805 1 96.06 33 ASN B CA 1
ATOM 1515 C C . ASN B 1 33 ? 13.625 9.547 5.625 1 96.06 33 ASN B C 1
ATOM 1517 O O . ASN B 1 33 ? 12.805 10.445 5.406 1 96.06 33 ASN B O 1
ATOM 1521 N N . THR B 1 34 ? 14.875 9.773 5.73 1 97.25 34 THR B N 1
ATOM 1522 C CA . THR B 1 34 ? 15.398 11.117 5.527 1 97.25 34 THR B CA 1
ATOM 1523 C C . THR B 1 34 ? 15.18 11.57 4.086 1 97.25 34 THR B C 1
ATOM 1525 O O . THR B 1 34 ? 14.773 12.711 3.844 1 97.25 34 THR B O 1
ATOM 1528 N N . VAL B 1 35 ? 15.453 10.672 3.115 1 96.38 35 VAL B N 1
ATOM 1529 C CA . VAL B 1 35 ? 15.211 10.992 1.711 1 96.38 35 VAL B CA 1
ATOM 1530 C C . VAL B 1 35 ? 13.742 11.336 1.507 1 96.38 35 VAL B C 1
ATOM 1532 O O . VAL B 1 35 ? 13.414 12.336 0.866 1 96.38 35 VAL B O 1
ATOM 1535 N N . ARG B 1 36 ? 12.852 10.562 2.1 1 96.69 36 ARG B N 1
ATOM 1536 C CA . ARG B 1 36 ? 11.414 10.789 1.987 1 96.69 36 ARG B CA 1
ATOM 1537 C C . ARG B 1 36 ? 11.023 12.133 2.592 1 96.69 36 ARG B C 1
ATOM 1539 O O . ARG B 1 36 ? 10.375 12.953 1.935 1 96.69 36 ARG B O 1
ATOM 1546 N N . ASP B 1 37 ? 11.469 12.352 3.787 1 96.81 37 ASP B N 1
ATOM 1547 C CA . ASP B 1 37 ? 11.094 13.555 4.52 1 96.81 37 ASP B CA 1
ATOM 1548 C C . ASP B 1 37 ? 11.617 14.812 3.824 1 96.81 37 ASP B C 1
ATOM 1550 O O . ASP B 1 37 ? 10.906 15.812 3.725 1 96.81 37 ASP B O 1
ATOM 1554 N N . SER B 1 38 ? 12.844 14.727 3.385 1 97.62 38 SER B N 1
ATOM 1555 C CA . SER B 1 38 ? 13.438 15.867 2.688 1 97.62 38 SER B CA 1
ATOM 1556 C C . SER B 1 38 ? 12.711 16.141 1.377 1 97.62 38 SER B C 1
ATOM 1558 O O . SER B 1 38 ? 12.484 17.312 1.026 1 97.62 38 SER B O 1
ATOM 1560 N N . SER B 1 39 ? 12.367 15.125 0.672 1 98 39 SER B N 1
ATOM 1561 C CA . SER B 1 39 ? 11.633 15.273 -0.581 1 98 39 SER B CA 1
ATOM 1562 C C . SER B 1 39 ? 10.281 15.938 -0.354 1 98 39 SER B C 1
ATOM 1564 O O . SER B 1 39 ? 9.938 16.891 -1.048 1 98 39 SER B O 1
ATOM 1566 N N . VAL B 1 40 ? 9.531 15.453 0.612 1 97.88 40 VAL B N 1
ATOM 1567 C CA . VAL B 1 40 ? 8.211 15.984 0.924 1 97.88 40 VAL B CA 1
ATOM 1568 C C . VAL B 1 40 ? 8.32 17.438 1.361 1 97.88 40 VAL B C 1
ATOM 1570 O O . VAL B 1 40 ? 7.559 18.297 0.903 1 97.88 40 VAL B O 1
ATOM 1573 N N . GLN B 1 41 ? 9.258 17.703 2.209 1 97.25 41 GLN B N 1
ATOM 1574 C CA . GLN B 1 41 ? 9.453 19.062 2.695 1 97.25 41 GLN B CA 1
ATOM 1575 C C . GLN B 1 41 ? 9.781 20.016 1.547 1 97.25 41 GLN B C 1
ATOM 1577 O O . GLN B 1 41 ? 9.227 21.125 1.467 1 97.25 41 GLN B O 1
ATOM 1582 N N . ALA B 1 42 ? 10.594 19.625 0.687 1 97.25 42 ALA B N 1
ATOM 1583 C CA . ALA B 1 42 ? 11.031 20.469 -0.426 1 97.25 42 ALA B CA 1
ATOM 1584 C C . ALA B 1 42 ? 9.867 20.781 -1.36 1 97.25 42 ALA B C 1
ATOM 1586 O O . ALA B 1 42 ? 9.82 21.859 -1.961 1 97.25 42 ALA B O 1
ATOM 1587 N N . ARG B 1 43 ? 8.945 19.922 -1.388 1 97.94 43 ARG B N 1
ATOM 1588 C CA . ARG B 1 43 ? 7.918 20.047 -2.412 1 97.94 43 ARG B CA 1
ATOM 1589 C C . ARG B 1 43 ? 6.617 20.578 -1.82 1 97.94 43 ARG B C 1
ATOM 1591 O O . ARG B 1 43 ? 5.719 21 -2.555 1 97.94 43 ARG B O 1
ATOM 1598 N N . SER B 1 44 ? 6.543 20.594 -0.534 1 97.81 44 SER B N 1
ATOM 1599 C CA . SER B 1 44 ? 5.324 21.062 0.113 1 97.81 44 SER B CA 1
ATOM 1600 C C . SER B 1 44 ? 5.48 22.484 0.636 1 97.81 44 SER B C 1
ATOM 1602 O O . SER B 1 44 ? 4.496 23.125 0.991 1 97.81 44 SER B O 1
ATOM 1604 N N . GLY B 1 45 ? 6.652 23 0.652 1 95.25 45 GLY B N 1
ATOM 1605 C CA . GLY B 1 45 ? 6.969 24.25 1.327 1 95.25 45 GLY B CA 1
ATOM 1606 C C . GLY B 1 45 ? 6.25 25.453 0.733 1 95.25 45 GLY B C 1
ATOM 1607 O O . GLY B 1 45 ? 5.973 26.422 1.436 1 95.25 45 GLY B O 1
ATOM 1608 N N . ALA B 1 46 ? 5.938 25.453 -0.497 1 94.75 46 ALA B N 1
ATOM 1609 C CA . ALA B 1 46 ? 5.367 26.609 -1.179 1 94.75 46 ALA B CA 1
ATOM 1610 C C . ALA B 1 46 ? 3.846 26.625 -1.052 1 94.75 46 ALA B C 1
ATOM 1612 O O . ALA B 1 46 ? 3.195 27.594 -1.444 1 94.75 46 ALA B O 1
ATOM 1613 N N . LEU B 1 47 ? 3.322 25.562 -0.475 1 97.75 47 LEU B N 1
ATOM 1614 C CA . LEU B 1 47 ? 1.872 25.5 -0.326 1 97.75 47 LEU B CA 1
ATOM 1615 C C . LEU B 1 47 ? 1.393 26.469 0.748 1 97.75 47 LEU B C 1
ATOM 1617 O O . LEU B 1 47 ? 2.109 26.734 1.715 1 97.75 47 LEU B O 1
ATOM 1621 N N . THR B 1 48 ? 0.193 27.031 0.509 1 97.31 48 THR B N 1
ATOM 1622 C CA . THR B 1 48 ? -0.468 27.906 1.48 1 97.31 48 THR B CA 1
ATOM 1623 C C . THR B 1 48 ? -1.77 27.266 1.967 1 97.31 48 THR B C 1
ATOM 1625 O O . THR B 1 48 ? -2.756 27.219 1.228 1 97.31 48 THR B O 1
ATOM 1628 N N . PRO B 1 49 ? -1.705 26.797 3.141 1 97.81 49 PRO B N 1
ATOM 1629 C CA . PRO B 1 49 ? -2.934 26.188 3.65 1 97.81 49 PRO B CA 1
ATOM 1630 C C . PRO B 1 49 ? -4.09 27.172 3.752 1 97.81 49 PRO B C 1
ATOM 1632 O O . PRO B 1 49 ? -3.879 28.344 4.086 1 97.81 49 PRO B O 1
ATOM 1635 N N . PRO B 1 50 ? -5.27 26.734 3.408 1 98.06 50 PRO B N 1
ATOM 1636 C CA . PRO B 1 50 ? -6.449 27.531 3.76 1 98.06 50 PRO B CA 1
ATOM 1637 C C . PRO B 1 50 ? -6.734 27.531 5.262 1 98.06 50 PRO B C 1
ATOM 1639 O O . PRO B 1 50 ? -5.934 27.016 6.043 1 98.06 50 PRO B O 1
ATOM 1642 N N . ASP B 1 51 ? -7.82 28.234 5.598 1 98.19 51 ASP B N 1
ATOM 1643 C CA . ASP B 1 51 ? -8.25 28.125 6.988 1 98.19 51 ASP B CA 1
ATOM 1644 C C . ASP B 1 51 ? -8.656 26.703 7.336 1 98.19 51 ASP B C 1
ATOM 1646 O O . ASP B 1 51 ? -9.602 26.172 6.754 1 98.19 51 ASP B O 1
ATOM 1650 N N . LEU B 1 52 ? -7.977 26.109 8.242 1 97.69 52 LEU B N 1
ATOM 1651 C CA . LEU B 1 52 ? -8.188 24.719 8.586 1 97.69 52 LEU B CA 1
ATOM 1652 C C . LEU B 1 52 ? -9.094 24.578 9.805 1 97.69 52 LEU B C 1
ATOM 1654 O O . LEU B 1 52 ? -9.438 23.469 10.203 1 97.69 52 LEU B O 1
ATOM 1658 N N . ASN B 1 53 ? -9.406 25.734 10.359 1 96.94 53 ASN B N 1
ATOM 1659 C CA . ASN B 1 53 ? -10.234 25.719 11.562 1 96.94 53 ASN B CA 1
ATOM 1660 C C . ASN B 1 53 ? -11.695 26.031 11.242 1 96.94 53 ASN B C 1
ATOM 1662 O O . ASN B 1 53 ? -12.281 26.922 11.852 1 96.94 53 ASN B O 1
ATOM 1666 N N . ILE B 1 54 ? -12.195 25.422 10.25 1 96.81 54 ILE B N 1
ATOM 1667 C CA . ILE B 1 54 ? -13.586 25.547 9.828 1 96.81 54 ILE B CA 1
ATOM 1668 C C . ILE B 1 54 ? -14.32 24.234 10.094 1 96.81 54 ILE B C 1
ATOM 1670 O O . ILE B 1 54 ? -13.93 23.172 9.57 1 96.81 54 ILE B O 1
ATOM 1674 N N . ASP B 1 55 ? -15.398 24.266 10.797 1 95.75 55 ASP B N 1
ATOM 1675 C CA . ASP B 1 55 ? -16.109 23.078 11.266 1 95.75 55 ASP B CA 1
ATOM 1676 C C . ASP B 1 55 ? -16.578 22.219 10.094 1 95.75 55 ASP B C 1
ATOM 1678 O O . ASP B 1 55 ? -16.453 20.984 10.125 1 95.75 55 ASP B O 1
ATOM 1682 N N . THR B 1 56 ? -17.109 22.859 9.141 1 95.38 56 THR B N 1
ATOM 1683 C CA . THR B 1 56 ? -17.625 22.109 8 1 95.38 56 THR B CA 1
ATOM 1684 C C . THR B 1 56 ? -16.5 21.359 7.293 1 95.38 56 THR B C 1
ATOM 1686 O O . THR B 1 56 ? -16.688 20.219 6.852 1 95.38 56 THR B O 1
ATOM 1689 N N . ARG B 1 57 ? -15.32 21.953 7.172 1 95.81 57 ARG B N 1
ATOM 1690 C CA . ARG B 1 57 ? -14.164 21.297 6.57 1 95.81 57 ARG B CA 1
ATOM 1691 C C . ARG B 1 57 ? -13.727 20.094 7.395 1 95.81 57 ARG B C 1
ATOM 1693 O O . ARG B 1 57 ? -13.469 19.016 6.844 1 95.81 57 ARG B O 1
ATOM 1700 N N . ILE B 1 58 ? -13.695 20.297 8.617 1 96.75 58 ILE B N 1
ATOM 1701 C CA . ILE B 1 58 ? -13.258 19.234 9.523 1 96.75 58 ILE B CA 1
ATOM 1702 C C . ILE B 1 58 ? -14.227 18.062 9.445 1 96.75 58 ILE B C 1
ATOM 1704 O O . ILE B 1 58 ? -13.797 16.906 9.375 1 96.75 58 ILE B O 1
ATOM 1708 N N . LYS B 1 59 ? -15.492 18.344 9.406 1 96.12 59 LYS B N 1
ATOM 1709 C CA . LYS B 1 59 ? -16.516 17.312 9.336 1 96.12 59 LYS B CA 1
ATOM 1710 C C . LYS B 1 59 ? -16.422 16.531 8.031 1 96.12 59 LYS B C 1
ATOM 1712 O O . LYS B 1 59 ? -16.453 15.297 8.031 1 96.12 59 LYS B O 1
ATOM 1717 N N . LEU B 1 60 ? -16.297 17.203 6.957 1 95.62 60 LEU B N 1
ATOM 1718 C CA . LEU B 1 60 ? -16.141 16.547 5.66 1 95.62 60 LEU B CA 1
ATOM 1719 C C . LEU B 1 60 ? -14.867 15.719 5.617 1 95.62 60 LEU B C 1
ATOM 1721 O O . LEU B 1 60 ? -14.867 14.602 5.105 1 95.62 60 LEU B O 1
ATOM 1725 N N . GLY B 1 61 ? -13.82 16.266 6.156 1 97.12 61 GLY B N 1
ATOM 1726 C CA . GLY B 1 61 ? -12.562 15.555 6.227 1 97.12 61 GLY B CA 1
ATOM 1727 C C . GLY B 1 61 ? -12.641 14.273 7.043 1 97.12 61 GLY B C 1
ATOM 1728 O O . GLY B 1 61 ? -12.016 13.273 6.699 1 97.12 61 GLY B O 1
ATOM 1729 N N . ALA B 1 62 ? -13.406 14.312 8.086 1 96.94 62 ALA B N 1
ATOM 1730 C CA . ALA B 1 62 ? -13.57 13.141 8.938 1 96.94 62 ALA B CA 1
ATOM 1731 C C . ALA B 1 62 ? -14.203 11.984 8.156 1 96.94 62 ALA B C 1
ATOM 1733 O O . ALA B 1 62 ? -13.766 10.836 8.273 1 96.94 62 ALA B O 1
ATOM 1734 N N . GLY B 1 63 ? -15.188 12.281 7.457 1 96 63 GLY B N 1
ATOM 1735 C CA . GLY B 1 63 ? -15.844 11.266 6.641 1 96 63 GLY B CA 1
ATOM 1736 C C . GLY B 1 63 ? -14.914 10.648 5.609 1 96 63 GLY B C 1
ATOM 1737 O O . GLY B 1 63 ? -14.875 9.43 5.457 1 96 63 GLY B O 1
ATOM 1738 N N . ASN B 1 64 ? -14.195 11.523 4.883 1 95.56 64 ASN B N 1
ATOM 1739 C CA . ASN B 1 64 ? -13.273 11.031 3.865 1 95.56 64 ASN B CA 1
ATOM 1740 C C . ASN B 1 64 ? -12.141 10.211 4.484 1 95.56 64 ASN B C 1
ATOM 1742 O O . ASN B 1 64 ? -11.742 9.188 3.936 1 95.56 64 ASN B O 1
ATOM 1746 N N . TYR B 1 65 ? -11.648 10.688 5.594 1 96.5 65 TYR B N 1
ATOM 1747 C CA . TYR B 1 65 ? -10.609 9.945 6.289 1 96.5 65 TYR B CA 1
ATOM 1748 C C . TYR B 1 65 ? -11.086 8.539 6.66 1 96.5 65 TYR B C 1
ATOM 1750 O O . TYR B 1 65 ? -10.375 7.559 6.441 1 96.5 65 TYR B O 1
ATOM 1758 N N . ASP B 1 66 ? -12.227 8.461 7.184 1 95.31 66 ASP B N 1
ATOM 1759 C CA . ASP B 1 66 ? -12.789 7.188 7.617 1 95.31 66 ASP B CA 1
ATOM 1760 C C . ASP B 1 66 ? -12.945 6.23 6.438 1 95.31 66 ASP B C 1
ATOM 1762 O O . ASP B 1 66 ? -12.656 5.039 6.555 1 95.31 66 ASP B O 1
ATOM 1766 N N . ALA B 1 67 ? -13.32 6.754 5.375 1 92 67 ALA B N 1
ATOM 1767 C CA . ALA B 1 67 ? -13.617 5.938 4.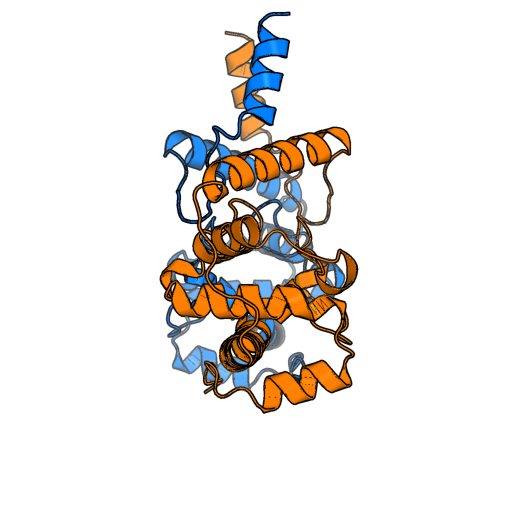199 1 92 67 ALA B CA 1
ATOM 1768 C C . ALA B 1 67 ? -12.344 5.496 3.496 1 92 67 ALA B C 1
ATOM 1770 O O . ALA B 1 67 ? -12.273 4.387 2.961 1 92 67 ALA B O 1
ATOM 1771 N N . MET B 1 68 ? -11.273 6.34 3.609 1 93.44 68 MET B N 1
ATOM 1772 C CA . MET B 1 68 ? -10.18 6.152 2.658 1 93.44 68 MET B CA 1
ATOM 1773 C C . MET B 1 68 ? -8.867 5.887 3.385 1 93.44 68 MET B C 1
ATOM 1775 O O . MET B 1 68 ? -7.91 5.395 2.783 1 93.44 68 MET B O 1
ATOM 1779 N N . CYS B 1 69 ? -8.812 6.215 4.598 1 95.12 69 CYS B N 1
ATOM 1780 C CA . CYS B 1 69 ? -7.477 6.312 5.18 1 95.12 69 CYS B CA 1
ATOM 1781 C C . CYS B 1 69 ? -7.309 5.328 6.332 1 95.12 69 CYS B C 1
ATOM 1783 O O . CYS B 1 69 ? -6.191 4.898 6.625 1 95.12 69 CYS B O 1
ATOM 1785 N N . THR B 1 70 ? -8.438 4.809 6.922 1 94.06 70 THR B N 1
ATOM 1786 C CA . THR B 1 70 ? -8.359 4.129 8.211 1 94.06 70 THR B CA 1
ATOM 1787 C C . THR B 1 70 ? -7.891 2.688 8.039 1 94.06 70 THR B C 1
ATOM 1789 O O . THR B 1 70 ? -7.406 2.066 8.984 1 94.06 70 THR B O 1
ATOM 1792 N N . ASN B 1 71 ? -8.039 2.158 6.855 1 91.12 71 ASN B N 1
ATOM 1793 C CA . ASN B 1 71 ? -7.566 0.794 6.656 1 91.12 71 ASN B CA 1
ATOM 1794 C C . ASN B 1 71 ? -6.051 0.701 6.816 1 91.12 71 ASN B C 1
ATOM 1796 O O . ASN B 1 71 ? -5.523 -0.362 7.148 1 91.12 71 ASN B O 1
ATOM 1800 N N . CYS B 1 72 ? -5.355 1.801 6.617 1 94.31 72 CYS B N 1
ATOM 1801 C CA . CYS B 1 72 ? -3.902 1.83 6.727 1 94.31 72 CYS B CA 1
ATOM 1802 C C . CYS B 1 72 ? -3.463 2.646 7.938 1 94.31 72 CYS B C 1
ATOM 1804 O O . CYS B 1 72 ? -2.559 2.238 8.672 1 94.31 72 CYS B O 1
ATOM 1806 N N . HIS B 1 73 ? -4.113 3.787 8.18 1 95.31 73 HIS B N 1
ATOM 1807 C CA . HIS B 1 73 ? -3.631 4.738 9.18 1 95.31 73 HIS B CA 1
ATOM 1808 C C . HIS B 1 73 ? -4.438 4.641 10.469 1 95.31 73 HIS B C 1
ATOM 1810 O O . HIS B 1 73 ? -4.121 5.312 11.453 1 95.31 73 HIS B O 1
ATOM 1816 N N . LEU B 1 74 ? -5.438 3.918 10.492 1 92.88 74 LEU B N 1
ATOM 1817 C CA . LEU B 1 74 ? -6.277 3.656 11.656 1 92.88 74 LEU B CA 1
ATOM 1818 C C . LEU B 1 74 ? -6.961 4.934 12.125 1 92.88 74 LEU B C 1
ATOM 1820 O O . LEU B 1 74 ? -6.664 6.023 11.633 1 92.88 74 LEU B O 1
ATOM 1824 N N . GLY B 1 75 ? -7.977 4.801 12.883 1 92.88 75 GLY B N 1
ATOM 1825 C CA . GLY B 1 75 ? -8.664 5.855 13.609 1 92.88 75 GLY B CA 1
ATOM 1826 C C . GLY B 1 75 ? -8.664 5.633 15.109 1 92.88 75 GLY B C 1
ATOM 1827 O O . GLY B 1 75 ? -8.203 4.598 15.594 1 92.88 75 GLY B O 1
ATOM 1828 N N . PRO B 1 76 ? -9.172 6.648 15.758 1 93.5 76 PRO B N 1
ATOM 1829 C CA . PRO B 1 76 ? -9.266 6.48 17.203 1 93.5 76 PRO B CA 1
ATOM 1830 C C . PRO B 1 76 ? -10.062 5.238 17.609 1 93.5 76 PRO B C 1
ATOM 1832 O O . PRO B 1 76 ? -11.18 5.031 17.125 1 93.5 76 PRO B O 1
ATOM 1835 N N . GLY B 1 77 ? -9.391 4.398 18.438 1 91.88 77 GLY B N 1
ATOM 1836 C CA . GLY B 1 77 ? -10.078 3.229 18.953 1 91.88 77 GLY B CA 1
ATOM 1837 C C . GLY B 1 77 ? -9.977 2.018 18.047 1 91.88 77 GLY B C 1
ATOM 1838 O O . GLY B 1 77 ? -10.43 0.928 18.406 1 91.88 77 GLY B O 1
ATOM 1839 N N . MET B 1 78 ? -9.414 2.16 16.969 1 91.44 78 MET B N 1
ATOM 1840 C CA . MET B 1 78 ? -9.297 1.041 16.031 1 91.44 78 MET B CA 1
ATOM 1841 C C . MET B 1 78 ? -8.086 0.182 16.359 1 91.44 78 MET B C 1
ATOM 1843 O O . MET B 1 78 ? -7.031 0.704 16.734 1 91.44 78 MET B O 1
ATOM 1847 N N . GLU B 1 79 ? -8.289 -1.069 16.172 1 89 79 GLU B N 1
ATOM 1848 C CA . GLU B 1 79 ? -7.172 -2.006 16.25 1 89 79 GLU B CA 1
ATOM 1849 C C . GLU B 1 79 ? -6.477 -2.146 14.898 1 89 79 GLU B C 1
ATOM 1851 O O . GLU B 1 79 ? -7.055 -1.821 13.859 1 89 79 GLU B O 1
ATOM 1856 N N . GLU B 1 80 ? -5.309 -2.666 15 1 88.69 80 GLU B N 1
ATOM 1857 C CA . GLU B 1 80 ? -4.562 -2.869 13.766 1 88.69 80 GLU B CA 1
ATOM 1858 C C . GLU B 1 80 ? -5.297 -3.824 12.828 1 88.69 80 GLU B C 1
ATOM 1860 O O . GLU B 1 80 ? -5.867 -4.82 13.273 1 88.69 80 GLU B O 1
ATOM 1865 N N . SER B 1 81 ? -5.371 -3.402 11.578 1 86.44 81 SER B N 1
ATOM 1866 C CA . SER B 1 81 ? -5.91 -4.281 10.547 1 86.44 81 SER B CA 1
ATOM 1867 C C . SER B 1 81 ? -4.852 -5.254 10.039 1 86.44 81 SER B C 1
ATOM 1869 O O . SER B 1 81 ? -3.654 -5.031 10.227 1 86.44 81 SER B O 1
ATOM 1871 N N . GLU B 1 82 ? -5.309 -6.332 9.422 1 87.12 82 GLU B N 1
ATOM 1872 C CA . GLU B 1 82 ? -4.363 -7.266 8.812 1 87.12 82 GLU B CA 1
ATOM 1873 C C . GLU B 1 82 ? -3.502 -6.57 7.762 1 87.12 82 GLU B C 1
ATOM 1875 O O . GLU B 1 82 ? -2.314 -6.875 7.625 1 87.12 82 GLU B O 1
ATOM 1880 N N . LEU B 1 83 ? -4.113 -5.633 7.078 1 89.94 83 LEU B N 1
ATOM 1881 C CA . LEU B 1 83 ? -3.393 -4.852 6.082 1 89.94 83 LEU B CA 1
ATOM 1882 C C . LEU B 1 83 ? -2.311 -4 6.734 1 89.94 83 LEU B C 1
ATOM 1884 O O . LEU B 1 83 ? -1.14 -4.078 6.355 1 89.94 83 LEU B O 1
ATOM 1888 N N . SER B 1 84 ? -2.676 -3.266 7.746 1 88.88 84 SER B N 1
ATOM 1889 C CA . SER B 1 84 ? -1.726 -2.371 8.398 1 88.88 84 SER B CA 1
ATOM 1890 C C . SER B 1 84 ? -0.604 -3.152 9.078 1 88.88 84 SER B C 1
ATOM 1892 O O . SER B 1 84 ? 0.539 -2.693 9.125 1 88.88 84 SER B O 1
ATOM 1894 N N . LEU B 1 85 ? -0.914 -4.371 9.484 1 89.69 85 LEU B N 1
ATOM 1895 C CA . LEU B 1 85 ? 0.063 -5.215 10.164 1 89.69 85 LEU B CA 1
ATOM 1896 C C . LEU B 1 85 ? 1.113 -5.73 9.188 1 89.69 85 LEU B C 1
ATOM 1898 O O . LEU B 1 85 ? 2.273 -5.922 9.555 1 89.69 85 LEU B O 1
ATOM 1902 N N . GLY B 1 86 ? 0.691 -5.879 8.039 1 94.12 86 GLY B N 1
ATOM 1903 C CA . GLY B 1 86 ? 1.562 -6.547 7.09 1 94.12 86 GLY B CA 1
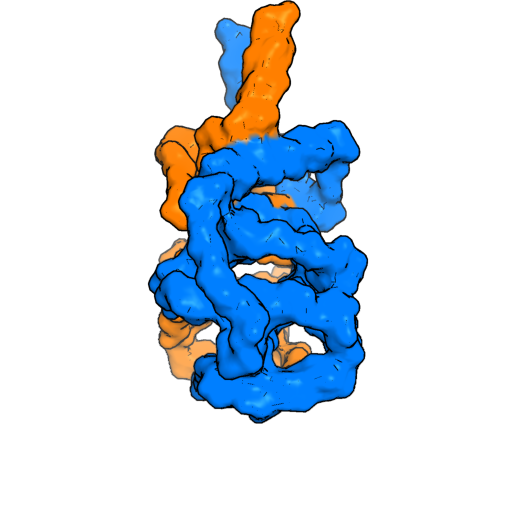ATOM 1904 C C . GLY B 1 86 ? 2.344 -5.582 6.219 1 94.12 86 GLY B C 1
ATOM 1905 O O . GLY B 1 86 ? 3.285 -5.984 5.527 1 94.12 86 GLY B O 1
ATOM 1906 N N . LEU B 1 87 ? 2.033 -4.305 6.305 1 95.69 87 LEU B N 1
ATOM 1907 C CA . LEU B 1 87 ? 2.646 -3.328 5.406 1 95.69 87 LEU B CA 1
ATOM 1908 C C . LEU B 1 87 ? 4.039 -2.939 5.895 1 95.69 87 LEU B C 1
ATOM 1910 O O . LEU B 1 87 ? 4.258 -2.781 7.098 1 95.69 87 LEU B O 1
ATOM 1914 N N . TYR B 1 88 ? 4.914 -2.725 4.855 1 96.19 88 TYR B N 1
ATOM 1915 C CA . TYR B 1 88 ? 6.234 -2.156 5.105 1 96.19 88 TYR B CA 1
ATOM 1916 C C . TYR B 1 88 ? 6.656 -1.228 3.975 1 96.19 88 TYR B C 1
ATOM 1918 O O . TYR B 1 88 ? 6.809 -1.664 2.83 1 96.19 88 TYR B O 1
ATOM 1926 N N . PRO B 1 89 ? 6.895 0.046 4.352 1 95.81 89 PRO B N 1
ATOM 1927 C CA . PRO B 1 89 ? 6.859 0.632 5.695 1 95.81 89 PRO B CA 1
ATOM 1928 C C . PRO B 1 89 ? 5.457 0.641 6.297 1 95.81 89 PRO B C 1
ATOM 1930 O O . PRO B 1 89 ? 4.465 0.614 5.562 1 95.81 89 PRO B O 1
ATOM 1933 N N . LYS B 1 90 ? 5.453 0.658 7.535 1 93.81 90 LYS B N 1
ATOM 1934 C CA . LYS B 1 90 ? 4.199 0.767 8.273 1 93.81 90 LYS B CA 1
ATOM 1935 C C . LYS B 1 90 ? 3.605 2.168 8.148 1 93.81 90 LYS B C 1
ATOM 1937 O O . LYS B 1 90 ? 4.312 3.164 8.32 1 93.81 90 LYS B O 1
ATOM 1942 N N . PRO B 1 91 ? 2.262 2.193 7.82 1 94.81 91 PRO B N 1
ATOM 1943 C CA . PRO B 1 91 ? 1.626 3.514 7.832 1 94.81 91 PRO B CA 1
ATOM 1944 C C . PRO B 1 91 ? 1.614 4.148 9.219 1 94.81 91 PRO B C 1
ATOM 1946 O O . PRO B 1 91 ? 1.415 3.455 10.219 1 94.81 91 PRO B O 1
ATOM 1949 N N . PRO B 1 92 ? 1.914 5.457 9.289 1 92.81 92 PRO B N 1
ATOM 1950 C CA . PRO B 1 92 ? 1.872 6.102 10.602 1 92.81 92 PRO B CA 1
ATOM 1951 C C . PRO B 1 92 ? 0.46 6.172 11.18 1 92.81 92 PRO B C 1
ATOM 1953 O O . PRO B 1 92 ? -0.505 6.375 10.445 1 92.81 92 PRO B O 1
ATOM 1956 N N . SER B 1 93 ? 0.435 5.934 12.469 1 90.38 93 SER B N 1
ATOM 1957 C CA . SER B 1 93 ? -0.789 6.223 13.211 1 90.38 93 SER B CA 1
ATOM 1958 C C . SER B 1 93 ? -0.826 7.676 13.672 1 90.38 93 SER B C 1
ATOM 1960 O O . SER B 1 93 ? -0.198 8.031 14.672 1 90.38 93 SER B O 1
ATOM 1962 N N . TRP B 1 94 ? -1.574 8.438 13.086 1 87.56 94 TRP B N 1
ATOM 1963 C CA . TRP B 1 94 ? -1.538 9.875 13.312 1 87.56 94 TRP B CA 1
ATOM 1964 C C . TRP B 1 94 ? -2.141 10.234 14.672 1 87.56 94 TRP B C 1
ATOM 1966 O O . TRP B 1 94 ? -1.776 11.242 15.273 1 87.56 94 TRP B O 1
ATOM 1976 N N . ARG B 1 95 ? -2.932 9.352 15.117 1 80.88 95 ARG B N 1
ATOM 1977 C CA . ARG B 1 95 ? -3.447 9.57 16.469 1 80.88 95 ARG B CA 1
ATOM 1978 C C . ARG B 1 95 ? -2.326 9.508 17.5 1 80.88 95 ARG B C 1
ATOM 1980 O O . ARG B 1 95 ? -2.326 10.273 18.469 1 80.88 95 ARG B O 1
ATOM 1987 N N . LYS B 1 96 ? -1.343 8.734 17.219 1 80.31 96 LYS B N 1
ATOM 1988 C CA . LYS B 1 96 ? -0.267 8.492 18.188 1 80.31 96 LYS B CA 1
ATOM 1989 C C . LYS B 1 96 ? 0.884 9.477 17.969 1 80.31 96 LYS B C 1
ATOM 1991 O O . LYS B 1 96 ? 1.5 9.938 18.938 1 80.31 96 LYS B O 1
ATOM 1996 N N . ILE B 1 97 ? 1.155 9.797 16.781 1 80.25 97 ILE B N 1
ATOM 1997 C CA . ILE B 1 97 ? 2.336 10.586 16.453 1 80.25 97 ILE B CA 1
ATOM 1998 C C . ILE B 1 97 ? 2.07 12.062 16.734 1 80.25 97 ILE B C 1
ATOM 2000 O O . ILE B 1 97 ? 2.963 12.781 17.188 1 80.25 97 ILE B O 1
ATOM 2004 N N . GLY B 1 98 ? 0.865 12.453 16.625 1 80.25 98 GLY B N 1
ATOM 2005 C CA . GLY B 1 98 ? 0.546 13.844 16.906 1 80.25 98 GLY B CA 1
ATOM 2006 C C . GLY B 1 98 ? 0.359 14.672 15.648 1 80.25 98 GLY B C 1
ATOM 2007 O O . GLY B 1 98 ? -0.024 14.156 14.602 1 80.25 98 GLY B O 1
ATOM 2008 N N . LYS B 1 99 ? 0.658 15.953 15.859 1 80.19 99 LYS B N 1
ATOM 2009 C CA . LYS B 1 99 ? 0.272 16.906 14.82 1 80.19 99 LYS B CA 1
ATOM 2010 C C . LYS B 1 99 ? 1.162 16.766 13.586 1 80.19 99 LYS B C 1
ATOM 2012 O O . LYS B 1 99 ? 2.379 16.609 13.711 1 80.19 99 LYS B O 1
ATOM 2017 N N . VAL B 1 100 ? 0.556 16.75 12.508 1 91 100 VAL B N 1
ATOM 2018 C CA . VAL B 1 100 ? 1.211 16.672 11.211 1 91 100 VAL B CA 1
ATOM 2019 C C . VAL B 1 100 ? 1.294 18.078 10.594 1 91 100 VAL B C 1
ATOM 2021 O O . VAL B 1 100 ? 0.392 18.891 10.773 1 91 100 VAL B O 1
ATOM 2024 N N . ASP B 1 101 ? 2.41 18.359 9.906 1 95.81 101 ASP B N 1
ATOM 2025 C CA . ASP B 1 101 ? 2.484 19.609 9.141 1 95.81 101 ASP B CA 1
ATOM 2026 C C . ASP B 1 101 ? 1.442 19.625 8.023 1 95.81 101 ASP B C 1
ATOM 2028 O O . ASP B 1 101 ? 1.403 18.719 7.191 1 95.81 101 ASP B O 1
ATOM 2032 N N . PRO B 1 102 ? 0.562 20.641 8.016 1 97.81 102 PRO B N 1
ATOM 2033 C CA . PRO B 1 102 ? -0.536 20.641 7.043 1 97.81 102 PRO B CA 1
ATOM 2034 C C . PRO B 1 102 ? -0.048 20.594 5.598 1 97.81 102 PRO B C 1
ATOM 2036 O O . PRO B 1 102 ? -0.654 19.922 4.762 1 97.81 102 PRO B O 1
ATOM 2039 N N . ARG B 1 103 ? 1.008 21.312 5.273 1 98.56 103 ARG B N 1
ATOM 2040 C CA . ARG B 1 103 ? 1.512 21.328 3.902 1 98.56 103 ARG B CA 1
ATOM 2041 C C . ARG B 1 103 ? 2.043 19.969 3.494 1 98.56 103 ARG B C 1
ATOM 2043 O O . ARG B 1 103 ? 1.778 19.5 2.385 1 98.56 103 ARG B O 1
ATOM 2050 N N . GLU B 1 104 ? 2.771 19.328 4.359 1 98.06 104 GLU B N 1
ATOM 2051 C CA . GLU B 1 104 ? 3.32 18.016 4.082 1 98.06 104 GLU B CA 1
ATOM 2052 C C . GLU B 1 104 ? 2.211 16.969 3.965 1 98.06 104 GLU B C 1
ATOM 2054 O O . GLU B 1 104 ? 2.256 16.109 3.09 1 98.06 104 GLU B O 1
ATOM 2059 N N . ALA B 1 105 ? 1.267 17.062 4.875 1 98.06 105 ALA B N 1
ATOM 2060 C CA . ALA B 1 105 ? 0.132 16.141 4.816 1 98.06 105 ALA B CA 1
ATOM 2061 C C . ALA B 1 105 ? -0.618 16.281 3.496 1 98.06 105 ALA B C 1
ATOM 2063 O O . ALA B 1 105 ? -0.944 15.281 2.852 1 98.06 105 ALA B O 1
ATOM 2064 N N . PHE B 1 106 ? -0.916 17.547 3.125 1 98.75 106 PHE B N 1
ATOM 2065 C CA . PHE B 1 106 ? -1.605 17.797 1.863 1 98.75 106 PHE B CA 1
ATOM 2066 C C . PHE B 1 106 ? -0.836 17.188 0.698 1 98.75 106 PHE B C 1
ATOM 2068 O O . PHE B 1 106 ? -1.411 16.469 -0.126 1 98.75 106 PHE B O 1
ATOM 2075 N N . TRP B 1 107 ? 0.437 17.469 0.62 1 98.75 107 TRP B N 1
ATOM 2076 C CA . TRP B 1 107 ? 1.26 16.984 -0.484 1 98.75 107 TRP B CA 1
ATOM 2077 C C . TRP B 1 107 ? 1.273 15.461 -0.527 1 98.75 107 TRP B C 1
ATOM 2079 O O . TRP B 1 107 ? 1.104 14.859 -1.592 1 98.75 107 TRP B O 1
ATOM 2089 N N . ALA B 1 108 ? 1.481 14.805 0.607 1 98.25 108 ALA B N 1
ATOM 2090 C CA . ALA B 1 108 ? 1.534 13.352 0.682 1 98.25 108 ALA B CA 1
ATOM 2091 C C . ALA B 1 108 ? 0.211 12.727 0.244 1 98.25 108 ALA B C 1
ATOM 2093 O O . ALA B 1 108 ? 0.195 11.719 -0.465 1 98.25 108 ALA B O 1
ATOM 2094 N N . ILE B 1 109 ? -0.908 13.328 0.698 1 98.31 109 ILE B N 1
ATOM 2095 C CA . ILE B 1 109 ? -2.223 12.812 0.333 1 98.31 109 ILE B CA 1
ATOM 2096 C C . ILE B 1 109 ? -2.447 12.992 -1.166 1 98.31 109 ILE B C 1
ATOM 2098 O O . ILE B 1 109 ? -2.898 12.062 -1.846 1 98.31 109 ILE B O 1
ATOM 2102 N N . LYS B 1 110 ? -2.119 14.094 -1.678 1 98.5 110 LYS B N 1
ATOM 2103 C CA . LYS B 1 110 ? -2.379 14.406 -3.08 1 98.5 110 LYS B CA 1
ATOM 2104 C C . LYS B 1 110 ? -1.515 13.555 -4.004 1 98.5 110 LYS B C 1
ATOM 2106 O O . LYS B 1 110 ? -2.016 12.969 -4.965 1 98.5 110 LYS B O 1
ATOM 2111 N N . HIS B 1 111 ? -0.236 13.43 -3.668 1 98.62 111 HIS B N 1
ATOM 2112 C CA . HIS B 1 111 ? 0.72 12.875 -4.621 1 98.62 111 HIS B CA 1
ATOM 2113 C C . HIS B 1 111 ? 1.12 11.453 -4.242 1 98.62 111 HIS B C 1
ATOM 2115 O O . HIS B 1 111 ? 1.763 10.75 -5.027 1 98.62 111 HIS B O 1
ATOM 2121 N N . GLY B 1 112 ? 0.752 11.047 -2.994 1 98.12 112 GLY B N 1
ATOM 2122 C CA . GLY B 1 112 ? 1.217 9.75 -2.527 1 98.12 112 GLY B CA 1
ATOM 2123 C C . GLY B 1 112 ? 2.715 9.703 -2.285 1 98.12 112 GLY B C 1
ATOM 2124 O O . GLY B 1 112 ? 3.396 10.727 -2.391 1 98.12 112 GLY B O 1
ATOM 2125 N N . ILE B 1 113 ? 3.139 8.555 -1.863 1 97.56 113 ILE B N 1
ATOM 2126 C CA . ILE B 1 113 ? 4.555 8.305 -1.617 1 97.56 113 ILE B CA 1
ATOM 2127 C C . ILE B 1 113 ? 4.988 7.035 -2.342 1 97.56 113 ILE B C 1
ATOM 2129 O O . ILE B 1 113 ? 4.441 5.957 -2.1 1 97.56 113 ILE B O 1
ATOM 2133 N N . LYS B 1 114 ? 6.043 7.121 -3.16 1 95.25 114 LYS B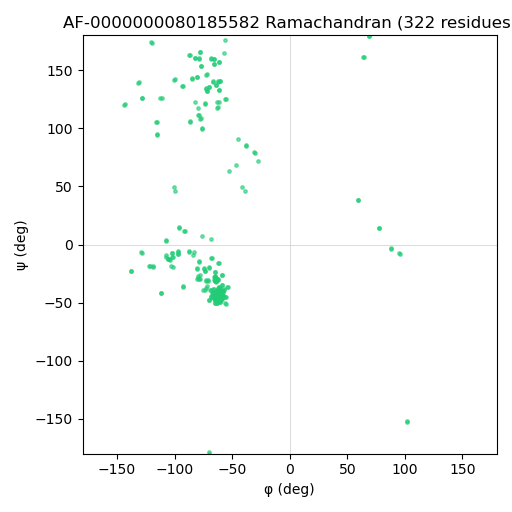 N 1
ATOM 2134 C CA . LYS B 1 114 ? 6.586 5.977 -3.889 1 95.25 114 LYS B CA 1
ATOM 2135 C C . LYS B 1 114 ? 7.055 4.887 -2.93 1 95.25 114 LYS B C 1
ATOM 2137 O O . LYS B 1 114 ? 7.617 5.184 -1.872 1 95.25 114 LYS B O 1
ATOM 2142 N N . MET B 1 115 ? 6.785 3.67 -3.326 1 93 115 MET B N 1
ATOM 2143 C CA 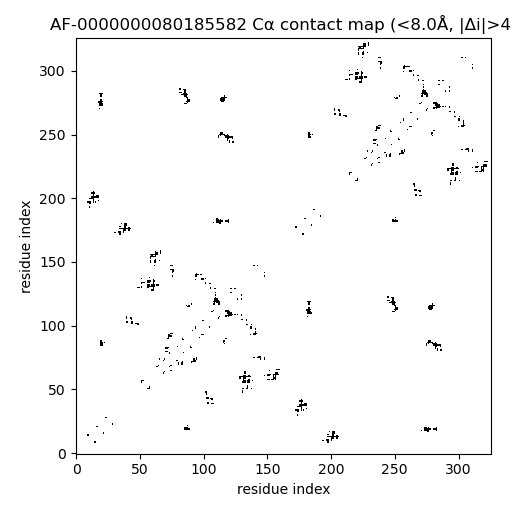. MET B 1 115 ? 7.363 2.52 -2.637 1 93 115 MET B CA 1
ATOM 2144 C C . MET B 1 115 ? 6.965 2.51 -1.165 1 93 115 MET B C 1
ATOM 2146 O O . MET B 1 115 ? 7.805 2.291 -0.291 1 93 115 MET B O 1
ATOM 2150 N N . SER B 1 116 ? 5.754 2.879 -0.841 1 93.88 116 SER B N 1
ATOM 2151 C CA . SER B 1 116 ? 5.324 2.902 0.554 1 93.88 116 SER B CA 1
ATOM 2152 C C . SER B 1 116 ? 3.91 2.354 0.707 1 93.88 116 SER B C 1
ATOM 2154 O O . SER B 1 116 ? 3.486 2.016 1.813 1 93.88 116 SER B O 1
ATOM 2156 N N . GLY B 1 117 ? 3.133 2.371 -0.323 1 94 117 GLY B N 1
ATOM 2157 C CA . GLY B 1 117 ? 1.729 2.008 -0.236 1 94 117 GLY B CA 1
ATOM 2158 C C . GLY B 1 117 ? 0.813 3.203 -0.049 1 94 117 GLY B C 1
ATOM 2159 O O . GLY B 1 117 ? -0.411 3.062 -0.062 1 94 117 GLY B O 1
ATOM 2160 N N . MET B 1 118 ? 1.342 4.414 0.163 1 96.75 118 MET B N 1
ATOM 2161 C CA . MET B 1 118 ? 0.521 5.621 0.239 1 96.75 118 MET B CA 1
ATOM 2162 C C . MET B 1 118 ? 0.116 6.09 -1.154 1 96.75 118 MET B C 1
ATOM 2164 O O . MET B 1 118 ? 0.93 6.664 -1.882 1 96.75 118 MET B O 1
ATOM 2168 N N . PRO B 1 119 ? -1.185 5.902 -1.488 1 96.94 119 PRO B N 1
ATOM 2169 C CA . PRO B 1 119 ? -1.601 6.195 -2.861 1 96.94 119 PRO B CA 1
ATOM 2170 C C . PRO B 1 119 ? -1.748 7.695 -3.123 1 96.94 119 PRO B C 1
ATOM 2172 O O . PRO B 1 119 ? -1.955 8.469 -2.186 1 96.94 119 PRO B O 1
ATOM 2175 N N . ALA B 1 120 ? -1.583 8.062 -4.359 1 98.12 120 ALA B N 1
ATOM 2176 C CA . ALA B 1 120 ? -1.878 9.43 -4.793 1 98.12 120 ALA B CA 1
ATOM 2177 C C . ALA B 1 120 ? -3.383 9.648 -4.914 1 98.12 120 ALA B C 1
ATOM 2179 O O . ALA B 1 120 ? -3.975 9.391 -5.961 1 98.12 120 ALA B O 1
ATOM 2180 N N . TRP B 1 121 ? -3.955 10.242 -3.971 1 97.44 121 TRP B N 1
ATOM 2181 C CA . TRP B 1 121 ? -5.398 10.453 -3.943 1 97.44 121 TRP B CA 1
ATOM 2182 C C . TRP B 1 121 ? -5.793 11.625 -4.836 1 97.44 121 TRP B C 1
ATOM 2184 O O . TRP B 1 121 ? -6.969 11.789 -5.172 1 97.44 121 TRP B O 1
ATOM 2194 N N . GLY B 1 122 ? -4.789 12.398 -5.199 1 96.94 122 GLY B N 1
ATOM 2195 C CA . GLY B 1 122 ? -5.055 13.516 -6.094 1 96.94 122 GLY B CA 1
ATOM 2196 C C . GLY B 1 122 ? -5.602 13.078 -7.441 1 96.94 122 GLY B C 1
ATOM 2197 O O . GLY B 1 122 ? -6.125 13.898 -8.195 1 96.94 122 GLY B O 1
ATOM 2198 N N . LYS B 1 123 ? -5.5 11.867 -7.801 1 94.12 123 LYS B N 1
ATOM 2199 C CA . LYS B 1 123 ? -6.023 11.328 -9.055 1 94.12 123 LYS B CA 1
ATOM 2200 C C . LYS B 1 123 ? -7.539 11.188 -9 1 94.12 123 LYS B C 1
ATOM 2202 O O . LYS B 1 123 ? -8.203 11.133 -10.039 1 94.12 123 LYS B O 1
ATOM 2207 N N . SER B 1 124 ? -8.062 11.148 -7.766 1 91.56 124 SER B N 1
ATOM 2208 C CA . SER B 1 124 ? -9.492 10.867 -7.637 1 91.56 124 SER B CA 1
ATOM 2209 C C . SER B 1 124 ? -10.18 11.906 -6.758 1 91.56 124 SER B C 1
ATOM 2211 O O . SER B 1 124 ? -11.406 11.906 -6.625 1 91.56 124 SER B O 1
ATOM 2213 N N . MET B 1 125 ? -9.43 12.758 -6.18 1 93.81 125 MET B N 1
ATOM 2214 C CA . MET B 1 125 ? -9.953 13.758 -5.25 1 93.81 125 MET B CA 1
ATOM 2215 C C . MET B 1 125 ? -9.414 15.141 -5.59 1 93.81 125 MET B C 1
ATOM 2217 O O . MET B 1 125 ? -8.227 15.297 -5.887 1 93.81 125 MET B O 1
ATOM 2221 N N . GLY B 1 126 ? -10.297 16.156 -5.5 1 95.88 126 GLY B N 1
ATOM 2222 C CA . GLY B 1 126 ? -9.852 17.531 -5.695 1 95.88 126 GLY B CA 1
ATOM 2223 C C . GLY B 1 126 ? -9.133 18.109 -4.488 1 95.88 126 GLY B C 1
ATOM 2224 O O . GLY B 1 126 ? -9.227 17.562 -3.387 1 95.88 126 GLY B O 1
ATOM 2225 N N . ASP B 1 127 ? -8.445 19.234 -4.684 1 97.75 127 ASP B N 1
ATOM 2226 C CA . ASP B 1 127 ? -7.637 19.844 -3.633 1 97.75 127 ASP B CA 1
ATOM 2227 C C . ASP B 1 127 ? -8.5 20.234 -2.434 1 97.75 127 ASP B C 1
ATOM 2229 O O . ASP B 1 127 ? -8.055 20.141 -1.288 1 97.75 127 ASP B O 1
ATOM 2233 N N . GLY B 1 128 ? -9.688 20.734 -2.688 1 97.25 128 GLY B N 1
ATOM 2234 C CA . GLY B 1 128 ? -10.562 21.094 -1.588 1 97.25 128 GLY B CA 1
ATOM 2235 C C . GLY B 1 128 ? -10.836 19.953 -0.626 1 97.25 128 GLY B C 1
ATOM 2236 O O . GLY B 1 128 ? -10.742 20.125 0.591 1 97.25 128 GLY B O 1
ATOM 2237 N N . ASP B 1 129 ? -11.117 18.812 -1.171 1 96.88 129 ASP B N 1
ATOM 2238 C CA . ASP B 1 129 ? -11.391 17.641 -0.357 1 96.88 129 ASP B CA 1
ATOM 2239 C C . ASP B 1 129 ? -10.141 17.203 0.412 1 96.88 129 ASP B C 1
ATOM 2241 O O . ASP B 1 129 ? -10.234 16.781 1.563 1 96.88 129 ASP B O 1
ATOM 2245 N N . ILE B 1 130 ? -9.031 17.312 -0.22 1 98.12 130 ILE B N 1
ATOM 2246 C CA . ILE B 1 130 ? -7.789 16.938 0.439 1 98.12 130 ILE B CA 1
ATOM 2247 C C . ILE B 1 130 ? -7.512 17.891 1.603 1 98.12 130 ILE B C 1
ATOM 2249 O O . ILE B 1 130 ? -7.117 17.453 2.688 1 98.12 130 ILE B O 1
ATOM 2253 N N . TRP B 1 131 ? -7.738 19.172 1.396 1 98.44 131 TRP B N 1
ATOM 2254 C CA . TRP B 1 131 ? -7.559 20.125 2.488 1 98.44 131 TRP B CA 1
ATOM 2255 C C . TRP B 1 131 ? -8.555 19.859 3.613 1 98.44 131 TRP B C 1
ATOM 2257 O O . TRP B 1 131 ? -8.25 20.078 4.789 1 98.44 131 TRP B O 1
ATOM 2267 N N . ASN B 1 132 ? -9.75 19.359 3.279 1 97.88 132 ASN B N 1
ATOM 2268 C CA . ASN B 1 132 ? -10.688 18.953 4.324 1 97.88 132 ASN B CA 1
ATOM 2269 C C . ASN B 1 132 ? -10.109 17.844 5.191 1 97.88 132 ASN B C 1
ATOM 2271 O O . ASN B 1 132 ? -10.234 17.875 6.418 1 97.88 132 ASN B O 1
ATOM 2275 N N . ILE B 1 133 ? -9.484 16.906 4.551 1 97.38 133 ILE B N 1
ATOM 2276 C CA . ILE B 1 133 ? -8.859 15.82 5.293 1 97.38 133 ILE B CA 1
ATOM 2277 C C . ILE B 1 133 ? -7.742 16.375 6.172 1 97.38 133 ILE B C 1
ATOM 2279 O O . ILE B 1 133 ? -7.613 15.984 7.34 1 97.38 133 ILE B O 1
ATOM 2283 N N . VAL B 1 134 ? -6.957 17.266 5.629 1 98.19 134 VAL B N 1
ATOM 2284 C CA . VAL B 1 134 ? -5.863 17.859 6.391 1 98.19 134 VAL B CA 1
ATOM 2285 C C . VAL B 1 134 ? -6.426 18.609 7.602 1 98.19 134 VAL B C 1
ATOM 2287 O O . VAL B 1 134 ? -5.867 18.531 8.695 1 98.19 134 VAL B O 1
ATOM 2290 N N . ALA B 1 135 ? -7.512 19.328 7.426 1 97.81 135 ALA B N 1
ATOM 2291 C CA . ALA B 1 135 ? -8.156 20.016 8.539 1 97.81 135 ALA B CA 1
ATOM 2292 C C . ALA B 1 135 ? -8.547 19.031 9.641 1 97.81 135 ALA B C 1
ATOM 2294 O O . ALA B 1 135 ? -8.281 19.266 10.82 1 97.81 135 ALA B O 1
ATOM 2295 N N . PHE B 1 136 ? -9.094 17.984 9.234 1 97.19 136 PHE B N 1
ATOM 2296 C CA . PHE B 1 136 ? -9.492 16.969 10.188 1 97.19 136 PHE B CA 1
ATOM 2297 C C . PHE B 1 136 ? -8.273 16.406 10.914 1 97.19 136 PHE B C 1
ATOM 2299 O O . PHE B 1 136 ? -8.312 16.203 12.133 1 97.19 136 PHE B O 1
ATOM 2306 N N . LEU B 1 137 ? -7.176 16.156 10.172 1 97.25 137 LEU B N 1
ATOM 2307 C CA . LEU B 1 137 ? -5.973 15.578 10.75 1 97.25 137 LEU B CA 1
ATOM 2308 C C . LEU B 1 137 ? -5.426 16.453 11.867 1 97.25 137 LEU B C 1
ATOM 2310 O O . LEU B 1 137 ? -4.801 15.953 12.812 1 97.25 137 LEU B O 1
ATOM 2314 N N . GLN B 1 138 ? -5.719 17.766 11.805 1 96.06 138 GLN B N 1
ATOM 2315 C CA . GLN B 1 138 ? -5.266 18.656 12.859 1 96.06 138 GLN B CA 1
ATOM 2316 C C . GLN B 1 138 ? -6.02 18.391 14.164 1 96.06 138 GLN B C 1
ATOM 2318 O O . GLN B 1 138 ? -5.516 18.688 15.25 1 96.06 138 GLN B O 1
ATOM 2323 N N . ARG B 1 139 ? -7.141 17.781 14.062 1 94.69 139 ARG B N 1
ATOM 2324 C CA . ARG B 1 139 ? -8.008 17.547 15.219 1 94.69 139 ARG B CA 1
ATOM 2325 C C . ARG B 1 139 ? -7.887 16.109 15.719 1 94.69 139 ARG B C 1
ATOM 2327 O O . ARG B 1 139 ? -8.164 15.828 16.891 1 94.69 139 ARG B O 1
ATOM 2334 N N . LEU B 1 140 ? -7.402 15.266 14.906 1 95.19 140 LEU B N 1
ATOM 2335 C CA . LEU B 1 140 ? -7.449 13.82 15.102 1 95.19 140 LEU B CA 1
ATOM 2336 C C . LEU B 1 140 ? -6.762 13.422 16.406 1 95.19 140 LEU B C 1
ATOM 2338 O O . LEU B 1 140 ? -7.301 12.633 17.188 1 95.19 140 LEU B O 1
ATOM 2342 N N . PRO B 1 141 ? -5.605 14.062 16.75 1 92.75 141 PRO B N 1
ATOM 2343 C CA . PRO B 1 141 ? -4.91 13.609 17.953 1 92.75 141 PRO B CA 1
ATOM 2344 C C . PRO B 1 141 ? -5.691 13.914 19.234 1 92.75 141 PRO B C 1
ATOM 2346 O O . PRO B 1 141 ? -5.414 13.32 20.281 1 92.75 141 PRO B O 1
ATOM 2349 N N . HIS B 1 142 ? -6.691 14.703 19.125 1 92.25 142 HIS B N 1
ATOM 2350 C CA . HIS B 1 142 ? -7.414 15.141 20.312 1 92.25 142 HIS B CA 1
ATOM 2351 C C . HIS B 1 142 ? -8.789 14.477 20.406 1 92.25 142 HIS B C 1
ATOM 2353 O O . HIS B 1 142 ? -9.547 14.742 21.344 1 92.25 142 HIS B O 1
ATOM 2359 N N . LEU B 1 143 ? -9.023 13.656 19.531 1 94.75 143 LEU B N 1
ATOM 2360 C CA . LEU B 1 143 ? -10.352 13.055 19.5 1 94.75 143 LEU B CA 1
ATOM 2361 C C . LEU B 1 143 ? -10.367 11.742 20.266 1 94.75 143 LEU B C 1
ATOM 2363 O O . LEU B 1 143 ? -9.461 10.914 20.125 1 94.75 143 LEU B O 1
ATOM 2367 N N . THR B 1 144 ? -11.414 11.562 21.047 1 95.44 144 THR B N 1
ATOM 2368 C CA . THR B 1 144 ? -11.734 10.25 21.594 1 95.44 144 THR B CA 1
ATOM 2369 C C . THR B 1 144 ? -12.422 9.375 20.547 1 95.44 144 THR B C 1
ATOM 2371 O O . THR B 1 144 ? -12.93 9.883 19.547 1 95.44 144 THR B O 1
ATOM 2374 N N . PRO B 1 145 ? -12.367 8.078 20.828 1 96.38 145 PRO B N 1
ATOM 2375 C CA . PRO B 1 145 ? -13.094 7.211 19.891 1 96.38 145 PRO B CA 1
ATOM 2376 C C . PRO B 1 145 ? -14.555 7.621 19.719 1 96.38 145 PRO B C 1
ATOM 2378 O O . PRO B 1 145 ? -15.07 7.625 18.594 1 96.38 145 PRO B O 1
ATOM 2381 N N . ASP B 1 146 ? -15.18 8.062 20.734 1 96.94 146 ASP B N 1
ATOM 2382 C CA . ASP B 1 146 ? -16.578 8.453 20.672 1 96.94 146 ASP B CA 1
ATOM 2383 C C . ASP B 1 146 ? -16.75 9.734 19.859 1 96.94 146 ASP B C 1
ATOM 2385 O O . ASP B 1 146 ? -17.641 9.82 19 1 96.94 146 ASP B O 1
ATOM 2389 N N . ASN B 1 147 ? -15.977 10.695 20.125 1 95.94 147 ASN B N 1
ATOM 2390 C CA . ASN B 1 147 ? -16.047 11.945 19.375 1 95.94 147 ASN B CA 1
ATOM 2391 C C . ASN B 1 147 ? -15.773 11.719 17.891 1 95.94 147 ASN B C 1
ATOM 2393 O O . ASN B 1 147 ? -16.391 12.367 17.047 1 95.94 147 ASN B O 1
ATOM 2397 N N . TYR B 1 148 ? -14.844 10.828 17.609 1 96.19 148 TYR B N 1
ATOM 2398 C CA . TYR B 1 148 ? -14.516 10.484 16.234 1 96.19 148 TYR B CA 1
ATOM 2399 C C . TYR B 1 148 ? -15.727 9.898 15.516 1 96.19 148 TYR B C 1
ATOM 2401 O O . TYR B 1 148 ? -16.078 10.336 14.422 1 96.19 148 TYR B O 1
ATOM 2409 N N . ARG B 1 149 ? -16.359 8.969 16.141 1 95.31 149 ARG B N 1
ATOM 2410 C CA . ARG B 1 149 ? -17.516 8.312 15.547 1 95.31 149 ARG B CA 1
ATOM 2411 C C . ARG B 1 149 ? -18.641 9.32 15.305 1 95.31 149 ARG B C 1
ATOM 2413 O O . ARG B 1 149 ? -19.312 9.273 14.273 1 95.31 149 ARG B O 1
ATOM 2420 N N . GLU B 1 150 ? -18.812 10.227 16.266 1 94.94 150 GLU B N 1
ATOM 2421 C CA . GLU B 1 150 ? -19.844 11.25 16.125 1 94.94 150 GLU B CA 1
ATOM 2422 C C . GLU B 1 150 ? -19.547 12.18 14.961 1 94.94 150 GLU B C 1
ATOM 2424 O O . GLU B 1 150 ? -20.438 12.539 14.195 1 94.94 150 GLU B O 1
ATOM 2429 N N . LEU B 1 151 ? -18.344 12.539 14.945 1 94.94 151 LEU B N 1
ATOM 2430 C CA . LEU B 1 151 ? -17.922 13.445 13.875 1 94.94 151 LEU B CA 1
ATOM 2431 C C . LEU B 1 151 ? -18.094 12.789 12.508 1 94.94 151 LEU B C 1
ATOM 2433 O O . LEU B 1 151 ? -18.609 13.414 11.578 1 94.94 151 LEU B O 1
ATOM 2437 N N . VAL B 1 152 ? -17.703 11.5 12.32 1 95.12 152 VAL B N 1
ATOM 2438 C CA . VAL B 1 152 ? -17.828 10.766 11.07 1 95.12 152 VAL B CA 1
ATOM 2439 C C . VAL B 1 152 ? -19.297 10.617 10.695 1 95.12 152 VAL B C 1
ATOM 2441 O O . VAL B 1 152 ? -19.688 10.828 9.547 1 95.12 152 VAL B O 1
ATOM 2444 N N . ALA B 1 153 ? -20.062 10.289 11.656 1 93.19 153 ALA B N 1
ATOM 2445 C CA . ALA B 1 153 ? -21.5 10.094 11.414 1 93.19 153 ALA B CA 1
ATOM 2446 C C . ALA B 1 153 ? -22.141 11.391 10.938 1 93.19 153 ALA B C 1
ATOM 2448 O O . ALA B 1 153 ? -23.109 11.359 10.172 1 93.19 153 ALA B O 1
ATOM 2449 N N . SER B 1 154 ? -21.609 12.445 11.359 1 90.75 154 SER B N 1
ATOM 2450 C CA . SER B 1 154 ? -22.172 13.742 11.016 1 90.75 154 SER B CA 1
ATOM 2451 C C . SER B 1 154 ? -21.688 14.219 9.648 1 90.75 154 SER B C 1
ATOM 2453 O O . SER B 1 154 ? -22.172 15.227 9.133 1 90.75 154 SER B O 1
ATOM 2455 N N . SER B 1 155 ? -20.766 13.43 9.148 1 86.62 155 SER B N 1
ATOM 2456 C CA . SER B 1 155 ? -20.156 13.852 7.895 1 86.62 155 SER B CA 1
ATOM 2457 C C . SER B 1 155 ? -21.016 13.477 6.699 1 86.62 155 SER B C 1
ATOM 2459 O O . SER B 1 155 ? -21.688 12.43 6.707 1 86.62 155 SER B O 1
ATOM 2461 N N . ASN B 1 156 ? -21.453 14.328 5.848 1 68.75 156 ASN B N 1
ATOM 2462 C CA . ASN B 1 156 ? -22.031 14.008 4.547 1 68.75 156 ASN B CA 1
ATOM 2463 C C . ASN B 1 156 ? -20.953 13.633 3.533 1 68.75 156 ASN B C 1
ATOM 2465 O O . ASN B 1 156 ? -21.172 13.734 2.324 1 68.75 156 ASN B O 1
ATOM 2469 N N . GLY B 1 157 ? -19.859 13.539 4.004 1 56.28 157 GLY B N 1
ATOM 2470 C CA . GLY B 1 157 ? -18.734 13.336 3.109 1 56.28 157 GLY B CA 1
ATOM 2471 C C . GLY B 1 157 ? -18.891 12.109 2.225 1 56.28 157 GLY B C 1
ATOM 2472 O O . GLY B 1 157 ? -19.938 11.461 2.229 1 56.28 157 GLY B O 1
ATOM 2473 N N . HIS B 1 158 ? -17.922 11.867 1.271 1 53.88 158 HIS B N 1
ATOM 2474 C CA . HIS B 1 158 ? -17.969 10.867 0.21 1 53.88 158 HIS B CA 1
ATOM 2475 C C . HIS B 1 158 ? -18.266 9.477 0.773 1 53.88 158 HIS B C 1
ATOM 2477 O O . HIS B 1 158 ? -17.484 8.961 1.578 1 53.88 158 HIS B O 1
ATOM 2483 N N . LYS B 1 159 ? -19.438 9.234 1.381 1 45.75 159 LYS B N 1
ATOM 2484 C CA . LYS B 1 159 ? -19.719 7.809 1.515 1 45.75 159 LYS B CA 1
ATOM 2485 C C . LYS B 1 159 ? -19.266 7.039 0.278 1 45.75 159 LYS B C 1
ATOM 2487 O O . LYS B 1 159 ? -19.609 7.406 -0.848 1 45.75 159 LYS B O 1
ATOM 2492 N N . HIS B 1 160 ? -18.109 6.617 0.128 1 39.28 160 HIS B N 1
ATOM 2493 C CA . HIS B 1 160 ? -17.922 5.613 -0.913 1 39.28 160 HIS B CA 1
ATOM 2494 C C . HIS B 1 160 ? -19.016 4.551 -0.856 1 39.28 160 HIS B C 1
ATOM 2496 O O . HIS B 1 160 ? -19.328 4.027 0.217 1 39.28 160 HIS B O 1
ATOM 2502 N N . ASP B 1 161 ? -20.016 4.77 -1.531 1 33.97 161 ASP B N 1
ATOM 2503 C CA . ASP B 1 161 ? -21.031 3.723 -1.646 1 33.97 161 ASP B CA 1
ATOM 2504 C C . ASP B 1 161 ? -20.391 2.336 -1.549 1 33.97 161 ASP B C 1
ATOM 2506 O O . ASP B 1 161 ? -19.516 1.99 -2.342 1 33.97 161 ASP B O 1
ATOM 2510 N N . SER B 1 162 ? -20.047 1.791 -0.481 1 29.7 162 SER B N 1
ATOM 2511 C CA . SER B 1 162 ? -20.031 0.332 -0.511 1 29.7 162 SER B CA 1
ATOM 2512 C C . SER B 1 162 ? -21.25 -0.218 -1.251 1 29.7 162 SER B C 1
ATOM 2514 O O . SER B 1 162 ? -22.297 -0.422 -0.652 1 29.7 162 SER B O 1
ATOM 2516 N N . LYS B 1 163 ? -21.5 0.3 -2.398 1 22.84 163 LYS B N 1
ATOM 2517 C CA . LYS B 1 163 ? -22.531 -0.515 -3.029 1 22.84 163 LYS B CA 1
ATOM 2518 C C . LYS B 1 163 ? -22.031 -1.921 -3.326 1 22.84 163 LYS B C 1
ATOM 2520 O O . LYS B 1 163 ? -20.891 -2.092 -3.779 1 22.84 163 LYS B O 1
#

Solvent-accessible surface area (backbone atoms only — not comparable to full-atom values): 16883 Å² total; per-residue (Å²): 109,72,65,60,52,53,49,52,46,53,37,61,61,17,75,58,74,48,32,18,75,50,75,71,55,70,68,57,46,51,50,54,50,42,30,47,52,25,14,43,50,63,71,16,65,84,58,76,82,70,85,51,88,38,68,69,39,25,28,36,8,35,19,42,38,60,72,72,39,31,68,48,29,48,53,63,84,56,71,86,39,70,58,32,68,11,28,20,55,60,58,66,45,46,61,76,76,37,82,66,59,59,43,44,50,38,44,39,44,36,30,10,32,44,38,36,44,42,32,11,41,44,82,78,42,56,70,69,59,46,50,13,32,39,22,22,50,69,46,45,52,74,45,47,44,66,56,46,52,52,41,32,68,67,21,83,32,69,66,69,71,85,116,109,71,67,59,53,52,49,51,48,53,37,62,62,16,76,57,74,48,32,18,74,49,75,70,54,69,69,56,46,53,49,55,49,42,31,48,51,26,14,43,49,62,71,18,64,84,58,75,81,73,85,50,88,39,69,69,40,23,29,34,7,35,17,38,38,60,68,71,40,30,70,49,29,46,53,66,84,55,71,86,38,68,58,32,68,11,30,20,54,60,57,65,43,46,60,75,75,37,83,65,60,58,42,44,49,38,45,40,45,36,30,9,32,44,38,36,47,43,31,11,41,45,81,79,41,57,69,69,58,46,50,14,32,39,21,22,49,70,47,45,52,76,44,47,45,66,56,46,52,51,40,30,68,68,23,83,28,65,67,69,72,84,115

Nearest PDB structures (foldseek):
  6loe-assembly1_E  TM=7.321E-01  e=6.850E-03  Roseiflexus castenholzii DSM 13941
  6h5l-assembly1_B  TM=7.206E-01  e=1.677E-02  Candidatus Kuenenia stuttgartensis
  7o9u-assembly1_A  TM=5.684E-01  e=3.897E-02  Thioalkalivibrio paradoxus ARh 1
  6tp9-assembly5_G  TM=7.440E-01  e=2.337E-01  Pseudomonas aeruginosa PAO1
  3dp5-assembly1_A  TM=6.148E-01  e=8.274E-01  Geobacter sulfurreducens

Organism: NCBI:txid1233

Sequence (326 aa):
MIGILGIAVFIYSGIFNIAADDPHWPVTFKILNTVRDSSVQARSGALTPPDLNIDTRIKLGAGNYDAMCTNCHLGPGMEESELSLGLYPKPPSWRKIGKVDPREAFWAIKHGIKMSGMPAWGKSMGDGDIWNIVAFLQRLPHLTPDNYRELVASSNGHKHDSKMIGILGIAVFIYSGIFNIAADDPHWPVTFKILNTVRDSSVQARSGALTPPDLNIDTRIKLGAGNYDAMCTNCHLGPGMEESELSLGLYPKPPSWRKIGKVDPREAFWAIKHGIKMSGMPAWGKSMGDGDIWNIVAFLQRLPHLTPDNYRELVASSNGHKHDSK

pLDDT: mean 91.45, std 12.79, range [21.83, 98.75]

Foldseek 3Di:
DVVVVVVVCVVPVCPDDPALVDDDDPVVVVVVVVVQVVVLCVVLVVDDADPLPDLLLLLQLLQCCVVPPCQQQNAAPDDHDPVQVRFPPHHHNLLPVDQDDLSSQLSCQQPNDPPGPGDRCVVPDPSSSSSSNSSNSNCRNVDHPVRSVVSNVPHPYPPVPPD/DVVVVVVVCVVPVCPDDPALVDDDDPVVVVVVVVVQVVVLCVVLVPDDADPLPDLLLLLQLLQCCVQPPCQQQNAAPDDHDPVQVRFPPHHHNLLPVDQDDLSSQLSCQQPNDPPGPGDRCVVPDPSSSSSSNSSNSNCRNVDHPVRSVVSNVPHPYPPVPPD

InterPro domains:
  IPR009056 Cytochrome c-like domain [PF13442] (58-137)
  IPR009056 Cytochrome c-like domain [PS51007] (56-141)
  IPR036909 Cytochrome c-like domain superfamily [G3DSA:1.10.760.10] (32-143)
  IPR036909 Cytochrome c-like domain superfamily [SSF46626] (48-161)

Radius of gyration: 21.02 Å; Cα contacts (8 Å, |Δi|>4): 567; chains: 2; bounding box: 58×58×39 Å

Secondary structure (DSSP, 8-state):
-HHHHHHHHHHHH--S---TTSPPPHHHHHHHHHHHHHHHHHHHTT--------HHHHHHHHHHHHHHTHHHH--TTPPPPHHHHH-SSPPP-HHHH-PPPHHHHHHHHHH-BTTTTB--GGGTS-HHHHHHHHHHHHHGGG--HHHHHHHHHT---------/-HHHHHHHHHHHH--S---TTSPPPHHHHHHHHHHHHHHHHHHHTT--------HHHHHHHHHHHHHHTHHHH--TTPPPPHHHHH-SSPPP-HHHH-PPPHHHHHHHHHH-BTTTTB--GGGTS-HHHHHHHHHHHHHGGG--HHHHHHHHHT--S------